Protein AF-A0A4Z0A0S7-F1 (afdb_monomer_lite)

Secondary structure (DSSP, 8-state):
-HHHHHTT-TT-----TTT--EEEEE-TT----HHHHHHHHHHH-GGGTT---EEEEETT----SS----HHHHS----SS----PPPHHHHHHHHHHHHHTTS-EEEEEE---------SS--S-----HHHHHHHHHTSSS--SEEEE---EEGGGS-HHHHHHHHHHHHHHHHTT-EEEEE--SSTT-SSSSB-TTTT--B---PEETTT-TTSEEE--EE-STT-EE-TT------SSS---GGGHHHHHHHHHHHTTTTTTT--

Sequence (269 aa):
ACLRALYNSTSYVTKATSRNRLGIAGYLEQYANFADLQTFFRQFRTDARGTNFLVVLVNGGENDQSNPGDEVRSSGFQCGYGLMRRGTQANLDMQYAEGISFPTPNTYYSTGGSPPFIADGNTPENTNEPYLDFLDFLLRQDSIPQTLSTSYGDDEQTVPLDYAQHVCTKFAQLGARGTSVLFSSGDSGVGDSLCLSNDGSYEVQFIPNFPATCPFVTAVGGTTSVNPEVAASLSSGGFSNYFARPTYQATAVSAFLKQLGTQNAGLFK

Radius of gyration: 19.06 Å; chains: 1; bounding box: 46×44×51 Å

Foldseek 3Di:
DVVCVLVVNPPPDDDPLVPAEEEEEDEDQAAAAPVLLLVLCVPQPVVCHPPDAAEAEFAPFDHDNPDRDAPCVQQVDPPPDDDDRDRTPNNVRRSVCCNRVPPRHYYYYGYDDFDQWQADPRRNDGSAGPLVRVLVVQLPDPDHHLEYEYADKDQLQGQPLVRLVVSLVSLQVVVVVNHAYEYEFWQQAQADPPCFHSPPPRDRAGTGIPPLQRPSHPHDFDWDDRVVTDHDNRTYDDHDPRDDDDPVCPVVVVVVCVVCPCPCPPRHD

pLDDT: mean 90.89, std 13.66, range [34.25, 98.62]

Structure (mmCIF, N/CA/C/O backbone):
data_AF-A0A4Z0A0S7-F1
#
_entry.id   AF-A0A4Z0A0S7-F1
#
loop_
_atom_site.group_PDB
_atom_site.id
_atom_site.type_symbol
_atom_site.label_atom_id
_atom_site.label_alt_id
_atom_site.label_comp_id
_atom_site.label_asym_id
_atom_site.label_entity_id
_atom_site.label_seq_id
_atom_site.pdbx_PDB_ins_code
_atom_site.Cartn_x
_atom_site.Cartn_y
_atom_site.Cartn_z
_atom_site.occupancy
_atom_site.B_iso_or_equiv
_atom_site.auth_seq_id
_atom_site.auth_comp_id
_atom_site.auth_asym_id
_atom_site.auth_atom_id
_atom_site.pdbx_PDB_model_num
ATOM 1 N N . ALA A 1 1 ? -5.139 14.632 15.448 1.00 78.88 1 ALA A N 1
ATOM 2 C CA . ALA A 1 1 ? -5.954 15.860 15.270 1.00 78.88 1 ALA A CA 1
ATOM 3 C C . ALA A 1 1 ? -5.631 16.605 13.970 1.00 78.88 1 ALA A C 1
ATOM 5 O O . ALA A 1 1 ? -6.553 16.841 13.201 1.00 78.88 1 ALA A O 1
ATOM 6 N N . CYS A 1 2 ? -4.360 16.928 13.688 1.00 90.00 2 CYS A N 1
ATOM 7 C CA . CYS A 1 2 ? -3.966 17.717 12.509 1.00 90.00 2 CYS A CA 1
ATOM 8 C C . CYS A 1 2 ? -4.430 17.119 11.173 1.00 90.00 2 CYS A C 1
ATOM 10 O O . CYS A 1 2 ? -5.086 17.823 10.421 1.00 90.00 2 CYS A O 1
ATOM 12 N N . LEU A 1 3 ? -4.201 15.823 10.919 1.00 92.62 3 LEU A N 1
ATOM 13 C CA . LEU A 1 3 ? -4.654 15.172 9.677 1.00 92.62 3 LEU A CA 1
ATOM 14 C C . LEU A 1 3 ? -6.174 15.244 9.483 1.00 92.62 3 LEU A C 1
ATOM 16 O O . LEU A 1 3 ? -6.653 15.503 8.387 1.00 92.62 3 LEU A O 1
ATOM 20 N N . ARG A 1 4 ? -6.946 15.080 10.565 1.00 91.31 4 ARG A N 1
ATOM 21 C CA . ARG A 1 4 ? -8.406 15.223 10.503 1.00 91.31 4 ARG A CA 1
ATOM 22 C C . ARG A 1 4 ? -8.822 16.651 10.166 1.00 91.31 4 ARG A C 1
ATOM 24 O O . ARG A 1 4 ? -9.821 16.839 9.488 1.00 91.31 4 ARG A O 1
ATOM 31 N N . ALA A 1 5 ? -8.099 17.653 10.660 1.00 92.25 5 ALA A N 1
ATOM 32 C CA . ALA A 1 5 ? -8.375 19.047 10.326 1.00 92.25 5 ALA A CA 1
ATOM 33 C C . ALA A 1 5 ? -7.985 19.355 8.874 1.00 92.25 5 ALA A C 1
ATOM 35 O O . ALA A 1 5 ? -8.784 19.944 8.153 1.00 92.25 5 ALA A O 1
ATOM 36 N N . LEU A 1 6 ? -6.805 18.897 8.448 1.00 94.56 6 LEU A N 1
ATOM 37 C CA . LEU A 1 6 ? -6.280 19.078 7.096 1.00 94.56 6 LEU A CA 1
ATOM 38 C C . LEU A 1 6 ? -7.219 18.485 6.039 1.00 94.56 6 LEU A C 1
ATOM 40 O O . LEU A 1 6 ? -7.602 19.175 5.103 1.00 94.56 6 LEU A O 1
ATOM 44 N N . TYR A 1 7 ? -7.672 17.248 6.251 1.00 95.19 7 TYR A N 1
ATOM 45 C CA . TYR A 1 7 ? -8.578 16.544 5.339 1.00 95.19 7 TYR A CA 1
ATOM 46 C C . TYR A 1 7 ? -10.057 16.656 5.740 1.00 95.19 7 TYR A C 1
ATOM 48 O O . TYR A 1 7 ? -10.873 15.807 5.386 1.00 95.19 7 TYR A O 1
ATOM 56 N N . ASN A 1 8 ? -10.409 17.704 6.494 1.00 93.50 8 ASN A N 1
ATOM 57 C CA . ASN A 1 8 ? -11.784 18.109 6.797 1.00 93.50 8 ASN A CA 1
ATOM 58 C C . ASN A 1 8 ? -12.709 16.991 7.343 1.00 93.50 8 ASN A C 1
ATOM 60 O O . ASN A 1 8 ? -13.875 16.873 6.968 1.00 93.50 8 ASN A O 1
ATOM 64 N N . SER A 1 9 ? -12.194 16.165 8.255 1.00 93.00 9 SER A N 1
ATOM 65 C CA . SER A 1 9 ? -12.909 15.053 8.900 1.00 93.00 9 SER A CA 1
ATOM 66 C C . SER A 1 9 ? -13.082 15.221 10.418 1.00 93.00 9 SER A C 1
ATOM 68 O O . SER A 1 9 ? -13.494 14.295 11.125 1.00 93.00 9 SER A O 1
ATOM 70 N N . THR A 1 10 ? -12.793 16.404 10.968 1.00 90.50 10 THR A N 1
ATOM 71 C CA . THR A 1 10 ? -12.989 16.704 12.401 1.00 90.50 10 THR A CA 1
ATOM 72 C C . THR A 1 10 ? -14.454 16.652 12.826 1.00 90.50 10 THR A C 1
ATOM 74 O O . THR A 1 10 ? -14.741 16.190 13.927 1.00 90.50 10 THR A O 1
ATOM 77 N N . SER A 1 11 ? -15.374 17.073 11.956 1.00 90.94 11 SER A N 1
ATOM 78 C CA . SER A 1 11 ? -16.821 17.103 12.215 1.00 90.94 11 SER A CA 1
ATOM 79 C C . SER A 1 11 ? -17.548 15.804 11.853 1.00 90.94 11 SER A C 1
ATOM 81 O O . SER A 1 11 ? -18.737 15.666 12.144 1.00 90.94 11 SER A O 1
ATOM 83 N N . TYR A 1 12 ? -16.862 14.843 11.225 1.00 91.69 12 TYR A N 1
ATOM 84 C CA . TYR A 1 12 ? -17.475 13.572 10.858 1.00 91.69 12 TYR A CA 1
ATOM 85 C C . TYR A 1 12 ? -17.766 12.724 12.101 1.00 91.69 12 TYR A C 1
ATOM 87 O O . TYR A 1 12 ? -16.881 12.460 12.916 1.00 91.69 12 TYR A O 1
ATOM 95 N N . VAL A 1 13 ? -19.014 12.265 12.207 1.00 90.75 13 VAL A N 1
ATOM 96 C CA . VAL A 1 13 ? -19.474 11.337 13.244 1.00 90.75 13 VAL A CA 1
ATOM 97 C C . VAL A 1 13 ? -19.675 9.968 12.606 1.00 90.75 13 VAL A C 1
ATOM 99 O O . VAL A 1 13 ? -20.466 9.818 11.670 1.00 90.75 13 VAL A O 1
ATOM 102 N N . THR A 1 14 ? -18.966 8.965 13.115 1.00 90.69 14 THR A N 1
ATOM 103 C CA . THR A 1 14 ? -19.059 7.582 12.638 1.00 90.69 14 THR A CA 1
ATOM 104 C C . THR A 1 14 ? -20.454 7.007 12.916 1.00 90.69 14 THR A C 1
ATOM 106 O O . THR A 1 14 ? -21.010 7.176 13.998 1.00 90.69 14 THR A O 1
ATOM 109 N N . LYS A 1 15 ? -21.056 6.333 11.924 1.00 90.12 15 LYS A N 1
ATOM 110 C CA . LYS A 1 15 ? -22.459 5.863 12.003 1.00 90.12 15 LYS A CA 1
ATOM 111 C C . LYS A 1 15 ? -22.632 4.350 12.124 1.00 90.12 15 LYS A C 1
ATOM 113 O O . LYS A 1 15 ? -23.606 3.897 12.712 1.00 90.12 15 LYS A O 1
ATOM 118 N N . ALA A 1 16 ? -21.729 3.566 11.541 1.00 91.88 16 ALA A N 1
ATOM 119 C CA . ALA A 1 16 ? -21.900 2.122 11.366 1.00 91.88 16 ALA A CA 1
ATOM 120 C C . ALA A 1 16 ? -20.807 1.316 12.081 1.00 91.88 16 ALA A C 1
ATOM 122 O O . ALA A 1 16 ? -20.326 0.317 11.563 1.00 91.88 16 ALA A O 1
ATOM 123 N N . THR A 1 17 ? -20.407 1.741 13.276 1.00 90.50 17 THR A N 1
ATOM 124 C CA . THR A 1 17 ? -19.285 1.161 14.041 1.00 90.50 17 THR A CA 1
ATOM 125 C C . THR A 1 17 ? -19.510 -0.296 14.458 1.00 90.50 17 THR A C 1
ATOM 127 O O . THR A 1 17 ? -18.554 -1.012 14.719 1.00 90.50 17 THR A O 1
ATOM 130 N N . SER A 1 18 ? -20.761 -0.770 14.467 1.00 90.50 18 SER A N 1
ATOM 131 C CA . SER A 1 18 ? -21.111 -2.179 14.692 1.00 90.50 18 SER A CA 1
ATOM 132 C C . SER A 1 18 ? -21.062 -3.053 13.431 1.00 90.50 18 SER A C 1
ATOM 134 O O . SER A 1 18 ? -21.220 -4.269 13.528 1.00 90.50 18 SER A O 1
ATOM 136 N N . ARG A 1 19 ? -20.879 -2.454 12.245 1.00 91.44 19 ARG A N 1
ATOM 137 C CA . ARG A 1 19 ? -20.874 -3.147 10.942 1.00 91.44 19 ARG A CA 1
ATOM 138 C C . ARG A 1 19 ? -19.561 -2.967 10.187 1.00 91.44 19 ARG A C 1
ATOM 140 O O . ARG A 1 19 ? -19.052 -3.937 9.634 1.00 91.44 19 ARG A O 1
ATOM 147 N N . ASN A 1 20 ? -19.040 -1.744 10.170 1.00 92.62 20 ASN A N 1
ATOM 148 C CA . ASN A 1 20 ? -17.809 -1.389 9.484 1.00 92.62 20 ASN A CA 1
ATOM 149 C C . ASN A 1 20 ? -16.610 -1.965 10.231 1.00 92.62 20 ASN A C 1
ATOM 151 O O . ASN A 1 20 ? -16.534 -1.872 11.456 1.00 92.62 20 ASN A O 1
ATOM 155 N N . ARG A 1 21 ? -15.668 -2.524 9.481 1.00 94.75 21 ARG A N 1
ATOM 156 C CA . ARG A 1 21 ? -14.394 -3.032 9.983 1.00 94.75 21 ARG A CA 1
ATOM 157 C C . ARG A 1 21 ? -13.288 -2.592 9.033 1.00 94.75 21 ARG A C 1
ATOM 159 O O . ARG A 1 21 ? -13.446 -2.717 7.816 1.00 94.75 21 ARG A O 1
ATOM 166 N N . LEU A 1 22 ? -12.190 -2.105 9.600 1.00 97.56 22 LEU A N 1
ATOM 167 C CA . LEU A 1 22 ? -10.959 -1.802 8.874 1.00 97.56 22 LEU A CA 1
ATOM 168 C C . LEU A 1 22 ? -9.938 -2.902 9.184 1.00 97.56 22 LEU A C 1
ATOM 170 O O . LEU A 1 22 ? -9.652 -3.185 10.345 1.00 97.56 22 LEU A O 1
ATOM 174 N N . GLY A 1 23 ? -9.433 -3.571 8.154 1.00 98.12 23 GLY A N 1
ATOM 175 C CA . GLY A 1 23 ? -8.328 -4.511 8.287 1.00 98.12 23 GLY A CA 1
ATOM 176 C C . GLY A 1 23 ? -7.011 -3.853 7.904 1.00 98.12 23 GLY A C 1
ATOM 177 O O . GLY A 1 23 ? -6.955 -3.120 6.919 1.00 98.12 23 GLY A O 1
ATOM 178 N N . ILE A 1 24 ? -5.966 -4.135 8.668 1.00 98.25 24 ILE A N 1
ATOM 179 C CA . ILE A 1 24 ? -4.592 -3.724 8.391 1.00 98.25 24 ILE A CA 1
ATOM 180 C C . ILE A 1 24 ? -3.782 -4.999 8.177 1.00 98.25 24 ILE A C 1
ATOM 182 O O . ILE A 1 24 ? -3.761 -5.855 9.063 1.00 98.25 24 ILE A O 1
ATOM 186 N N . ALA A 1 25 ? -3.188 -5.165 6.998 1.00 96.88 25 ALA A N 1
ATOM 187 C CA . ALA A 1 25 ? -2.334 -6.317 6.719 1.00 96.88 25 ALA A CA 1
ATOM 188 C C . ALA A 1 25 ? -0.905 -6.032 7.186 1.00 96.88 25 ALA A C 1
ATOM 190 O O . ALA A 1 25 ? -0.397 -4.931 6.983 1.00 96.88 25 ALA A O 1
ATOM 191 N N . GLY A 1 26 ? -0.282 -7.023 7.815 1.00 93.38 26 GLY A N 1
ATOM 192 C CA . GLY A 1 26 ? 1.079 -6.940 8.316 1.00 93.38 26 GLY A CA 1
ATOM 193 C C . GLY A 1 26 ? 1.906 -8.159 7.941 1.00 93.38 26 GLY A C 1
ATOM 194 O O . GLY A 1 26 ? 1.407 -9.289 7.983 1.00 93.38 26 GLY A O 1
ATOM 195 N N . TYR A 1 27 ? 3.169 -7.911 7.608 1.00 90.75 27 TYR A N 1
ATOM 196 C CA . TYR A 1 27 ? 4.139 -8.905 7.148 1.00 90.75 27 TYR A CA 1
ATOM 197 C C . TYR A 1 27 ? 5.501 -8.679 7.840 1.00 90.75 27 TYR A C 1
ATOM 199 O O . TYR A 1 27 ? 5.615 -7.852 8.748 1.00 90.75 27 TYR A O 1
ATOM 207 N N . LEU A 1 28 ? 6.532 -9.419 7.417 1.00 80.75 28 LEU A N 1
ATOM 208 C CA . LEU A 1 28 ? 7.941 -9.206 7.796 1.00 80.75 28 LEU A CA 1
ATOM 209 C C . LEU A 1 28 ? 8.246 -9.320 9.302 1.00 80.75 28 LEU A C 1
ATOM 211 O O . LEU A 1 28 ? 9.122 -8.628 9.812 1.00 80.75 28 LEU A O 1
ATOM 215 N N . GLU A 1 29 ? 7.515 -10.177 10.024 1.00 84.06 29 GLU A N 1
ATOM 216 C CA . GLU A 1 29 ? 7.707 -10.391 11.474 1.00 84.06 29 GLU A CA 1
ATOM 217 C C . GLU A 1 29 ? 7.612 -9.089 12.295 1.00 84.06 29 GLU A C 1
ATOM 219 O O . GLU A 1 29 ? 8.253 -8.920 13.334 1.00 84.06 29 GLU A O 1
ATOM 224 N N . GLN A 1 30 ? 6.791 -8.149 11.817 1.00 83.75 30 GLN A N 1
ATOM 225 C CA . GLN A 1 30 ? 6.491 -6.910 12.517 1.00 83.75 30 GLN A CA 1
ATOM 226 C C . GLN A 1 30 ? 5.127 -7.002 13.198 1.00 83.75 30 GLN A C 1
ATOM 228 O O . GLN A 1 30 ? 4.124 -7.441 12.623 1.00 83.75 30 GLN A O 1
ATOM 233 N N . TYR A 1 31 ? 5.071 -6.548 14.443 1.00 90.25 31 TYR A N 1
ATOM 234 C CA . TYR A 1 31 ? 3.910 -6.671 15.310 1.00 90.25 31 TYR A CA 1
ATOM 235 C C . TYR A 1 31 ? 3.526 -5.304 15.861 1.00 90.25 31 TYR A C 1
ATOM 237 O O . TYR A 1 31 ? 4.351 -4.558 16.389 1.00 90.25 31 TYR A O 1
ATOM 24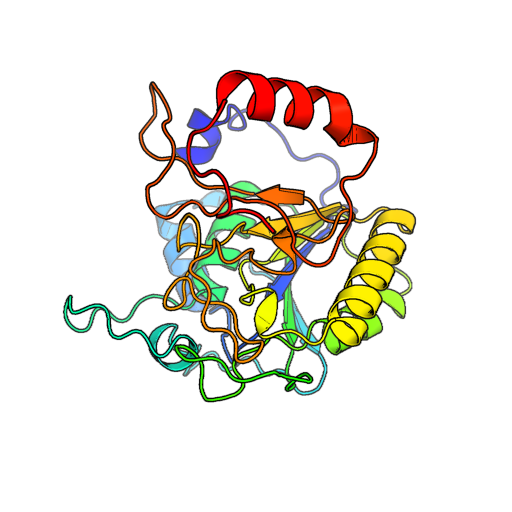5 N N . ALA A 1 32 ? 2.246 -4.965 15.739 1.00 92.62 32 ALA A N 1
ATOM 246 C CA . ALA A 1 32 ? 1.719 -3.757 16.343 1.00 92.62 32 ALA A CA 1
ATOM 247 C C . ALA A 1 32 ? 1.643 -3.943 17.866 1.00 92.62 32 ALA A C 1
ATOM 249 O O . ALA A 1 32 ? 1.110 -4.936 18.370 1.00 92.62 32 ALA A O 1
ATOM 250 N N . ASN A 1 33 ? 2.173 -2.979 18.609 1.00 94.69 33 ASN A N 1
ATOM 251 C CA . ASN A 1 33 ? 2.315 -3.047 20.050 1.00 94.69 33 ASN A CA 1
ATOM 252 C C . ASN A 1 33 ? 1.177 -2.312 20.766 1.00 94.69 33 ASN A C 1
ATOM 254 O O . ASN A 1 33 ? 0.902 -1.126 20.555 1.00 94.69 33 ASN A O 1
ATOM 258 N N . PHE A 1 34 ? 0.534 -3.021 21.685 1.00 96.62 34 PHE A N 1
ATOM 259 C CA . PHE A 1 34 ? -0.594 -2.504 22.444 1.00 96.62 34 PHE A CA 1
ATOM 260 C C . PHE A 1 34 ? -0.208 -1.368 23.400 1.00 96.62 34 PHE A C 1
ATOM 262 O O . PHE A 1 34 ? -0.968 -0.409 23.554 1.00 96.62 34 PHE A O 1
ATOM 269 N N . ALA A 1 35 ? 0.954 -1.451 24.053 1.00 95.69 35 ALA A N 1
ATOM 270 C CA . ALA A 1 35 ? 1.414 -0.431 24.993 1.00 95.69 35 ALA A CA 1
ATOM 271 C C . ALA A 1 35 ? 1.838 0.856 24.270 1.00 95.69 35 ALA A C 1
ATOM 273 O O . ALA A 1 35 ? 1.523 1.959 24.738 1.00 95.69 35 ALA A O 1
ATOM 274 N N . ASP A 1 36 ? 2.470 0.724 23.103 1.00 94.44 36 ASP A N 1
ATOM 275 C CA . ASP A 1 36 ? 2.822 1.862 22.251 1.00 94.44 36 ASP A CA 1
ATOM 276 C C . ASP A 1 36 ? 1.569 2.568 21.734 1.00 94.44 36 ASP A C 1
ATOM 278 O O . ASP A 1 36 ? 1.481 3.796 21.814 1.00 94.44 36 ASP A O 1
ATOM 282 N N . LEU A 1 37 ? 0.538 1.817 21.324 1.00 96.31 37 LEU A N 1
ATOM 283 C CA . LEU A 1 37 ? -0.746 2.406 20.941 1.00 96.31 37 LEU A CA 1
ATOM 284 C C . LEU A 1 37 ? -1.389 3.192 22.094 1.00 96.31 37 LEU A C 1
ATOM 286 O O . LEU A 1 37 ? -1.901 4.293 21.887 1.00 96.31 37 LEU A O 1
ATOM 290 N N . GLN A 1 38 ? -1.330 2.687 23.332 1.00 97.56 38 GLN A N 1
ATOM 291 C CA . GLN A 1 38 ? -1.828 3.453 24.482 1.00 97.56 38 GLN A CA 1
ATOM 292 C C . GLN A 1 38 ? -1.025 4.736 24.714 1.00 97.56 38 GLN A C 1
ATOM 294 O O . GLN A 1 38 ? -1.597 5.755 25.112 1.00 97.56 38 GLN A O 1
ATOM 299 N N . THR A 1 39 ? 0.284 4.708 24.469 1.00 95.94 39 THR A N 1
ATOM 300 C CA . THR A 1 39 ? 1.134 5.904 24.531 1.00 95.94 39 THR A CA 1
ATOM 301 C C . THR A 1 39 ? 0.725 6.911 23.456 1.00 95.94 39 THR A C 1
ATOM 303 O O . THR A 1 39 ? 0.490 8.078 23.781 1.00 95.94 39 THR A O 1
ATOM 306 N N . PHE A 1 40 ? 0.501 6.453 22.221 1.00 95.62 40 PHE A N 1
ATOM 307 C CA . PHE A 1 40 ? -0.027 7.265 21.124 1.00 95.62 40 PHE A CA 1
ATOM 308 C C . PHE A 1 40 ? -1.391 7.889 21.471 1.00 95.62 40 PHE A C 1
ATOM 310 O O . PHE A 1 40 ? -1.583 9.097 21.316 1.00 95.62 40 PHE A O 1
ATOM 317 N N . PHE A 1 41 ? -2.333 7.119 22.026 1.00 97.12 41 PHE A N 1
ATOM 318 C CA . PHE A 1 41 ? -3.655 7.626 22.417 1.00 97.12 41 PHE A CA 1
ATOM 319 C C . PHE A 1 41 ? -3.600 8.690 23.508 1.00 97.12 41 PHE A C 1
ATOM 321 O O . PHE A 1 41 ? -4.334 9.676 23.429 1.00 97.12 41 PHE A O 1
ATOM 328 N N . ARG A 1 42 ? -2.712 8.559 24.502 1.00 96.56 42 ARG A N 1
ATOM 329 C CA . ARG A 1 42 ? -2.540 9.600 25.534 1.00 96.56 42 ARG A CA 1
ATOM 330 C C . ARG A 1 42 ? -2.152 10.952 24.942 1.00 96.56 42 ARG A C 1
ATOM 332 O O . ARG A 1 42 ? -2.502 11.969 25.533 1.00 96.56 42 ARG A O 1
ATOM 339 N N . GLN A 1 43 ? -1.464 10.958 23.804 1.00 94.69 43 GLN A N 1
ATOM 340 C CA . GLN A 1 43 ? -0.999 12.178 23.157 1.00 94.69 43 GLN A CA 1
ATOM 341 C C . GLN A 1 43 ? -1.951 12.680 22.063 1.00 94.69 43 GLN A C 1
ATOM 343 O O . GLN A 1 43 ? -2.207 13.880 21.982 1.00 94.69 43 GLN A O 1
ATOM 348 N N . PHE A 1 44 ? -2.489 11.790 21.224 1.00 94.31 44 PHE A N 1
ATOM 349 C CA . PHE A 1 44 ? -3.113 12.187 19.954 1.00 94.31 44 PHE A CA 1
ATOM 350 C C . PHE A 1 44 ? -4.600 11.846 19.814 1.00 94.31 44 PHE A C 1
ATOM 352 O O . PHE A 1 44 ? -5.269 12.454 18.970 1.00 94.31 44 PHE A O 1
ATOM 359 N N . ARG A 1 45 ? -5.120 10.908 20.618 1.00 93.50 45 ARG A N 1
ATOM 360 C CA . ARG A 1 45 ? -6.521 10.435 20.613 1.00 93.50 45 ARG A CA 1
ATOM 361 C C . ARG A 1 45 ? -6.961 10.032 22.020 1.00 93.50 45 ARG A C 1
ATOM 363 O O . ARG A 1 45 ? -7.168 8.860 22.327 1.00 93.50 45 ARG A O 1
ATOM 370 N N . THR A 1 46 ? -7.063 11.018 22.906 1.00 94.94 46 THR A N 1
ATOM 371 C CA . THR A 1 46 ? -7.354 10.783 24.329 1.00 94.94 46 THR A CA 1
ATOM 372 C C . THR A 1 46 ? -8.724 10.146 24.572 1.00 94.94 46 THR A C 1
ATOM 374 O O . THR A 1 46 ? -8.905 9.481 25.591 1.00 94.94 46 THR A O 1
ATOM 377 N N . ASP A 1 47 ? -9.650 10.303 23.625 1.00 93.69 47 ASP A N 1
ATOM 378 C CA . ASP A 1 47 ? -10.978 9.689 23.570 1.00 93.69 47 ASP A CA 1
ATOM 379 C C . ASP A 1 47 ? -10.960 8.176 23.286 1.00 93.69 47 ASP A C 1
ATOM 381 O O . ASP A 1 47 ? -11.925 7.492 23.615 1.00 93.69 47 ASP A O 1
ATOM 385 N N . ALA A 1 48 ? -9.864 7.649 22.731 1.00 95.19 48 ALA A N 1
ATOM 386 C CA . ALA A 1 48 ? -9.665 6.223 22.444 1.00 95.19 48 ALA A CA 1
ATOM 387 C C . ALA A 1 48 ? -8.852 5.489 23.531 1.00 95.19 48 ALA A C 1
ATOM 389 O O . ALA A 1 48 ? -8.547 4.304 23.421 1.00 95.19 48 ALA A O 1
ATOM 390 N N . ARG A 1 49 ? -8.463 6.172 24.615 1.00 96.62 49 ARG A N 1
ATOM 391 C CA . ARG A 1 49 ? -7.668 5.550 25.684 1.00 96.62 49 ARG A CA 1
ATOM 392 C C . ARG A 1 49 ? -8.378 4.333 26.282 1.00 96.62 49 ARG A C 1
ATOM 394 O O . ARG A 1 49 ? -9.540 4.410 26.667 1.00 96.62 49 ARG A O 1
ATOM 401 N N . GLY A 1 50 ? -7.631 3.246 26.456 1.00 96.12 50 GLY A N 1
ATOM 402 C CA . GLY A 1 50 ? -8.137 1.989 27.005 1.00 96.12 50 GLY A CA 1
ATOM 403 C C . GLY A 1 50 ? -8.802 1.075 25.976 1.00 96.12 50 GLY A C 1
ATOM 404 O O . GLY A 1 50 ? -9.070 -0.076 26.309 1.00 96.12 50 GLY A O 1
ATOM 405 N N . THR A 1 51 ? -9.033 1.535 24.740 1.00 96.38 51 THR A N 1
ATOM 406 C CA . THR A 1 51 ? -9.435 0.656 23.633 1.00 96.38 51 THR A CA 1
ATOM 407 C C . THR A 1 51 ? -8.215 0.101 22.916 1.00 96.38 51 THR A C 1
ATOM 409 O O . THR A 1 51 ? -7.102 0.602 23.082 1.00 96.38 51 THR A O 1
ATOM 412 N N . ASN A 1 52 ? -8.418 -0.952 22.129 1.00 96.12 52 ASN A N 1
ATOM 413 C CA . ASN A 1 52 ? -7.352 -1.608 21.387 1.00 96.12 52 ASN A CA 1
ATOM 414 C C . ASN A 1 52 ? -7.897 -2.284 20.122 1.00 96.12 52 ASN A C 1
ATOM 416 O O . ASN A 1 52 ? -9.112 -2.459 19.995 1.00 96.12 52 ASN A O 1
ATOM 420 N N . PHE A 1 53 ? -6.995 -2.684 19.231 1.00 96.62 53 PHE A N 1
ATOM 421 C CA . PHE A 1 53 ? -7.315 -3.447 18.028 1.00 96.62 53 PHE A CA 1
ATOM 422 C C . PHE A 1 53 ? -7.333 -4.955 18.291 1.00 96.62 53 PHE A C 1
ATOM 424 O O . PHE A 1 53 ? -6.834 -5.450 19.304 1.00 96.62 53 PHE A O 1
ATOM 431 N N . LEU A 1 54 ? -7.912 -5.692 17.345 1.00 97.19 54 LEU A N 1
ATOM 432 C CA . LEU A 1 54 ? -7.869 -7.152 17.317 1.00 97.19 54 LEU A CA 1
ATOM 433 C C . LEU A 1 54 ? -6.671 -7.630 16.500 1.00 97.19 54 LEU A C 1
ATOM 435 O O . LEU A 1 54 ? -6.322 -7.001 15.507 1.00 97.19 54 LEU A O 1
ATOM 439 N N . VAL A 1 55 ? -6.088 -8.766 16.878 1.00 97.88 55 VAL A N 1
ATOM 440 C CA . VAL A 1 55 ? -5.029 -9.426 16.104 1.00 97.88 55 VAL A CA 1
ATOM 441 C C . VAL A 1 55 ? -5.539 -10.766 15.592 1.00 97.88 55 VAL A C 1
ATOM 443 O O . VAL A 1 55 ? -6.120 -11.543 16.350 1.00 97.88 55 VAL A O 1
ATOM 446 N N . VAL A 1 56 ? -5.310 -11.031 14.310 1.00 98.19 56 VAL A N 1
ATOM 447 C CA . VAL A 1 56 ? -5.554 -12.321 13.663 1.00 98.19 56 VAL A CA 1
ATOM 448 C C . VAL A 1 56 ? -4.233 -12.819 13.096 1.00 98.19 56 VAL A C 1
ATOM 450 O O . VAL A 1 56 ? -3.584 -12.116 12.326 1.00 98.19 56 VAL A O 1
ATOM 453 N N . LEU A 1 57 ? -3.847 -14.031 13.490 1.00 97.75 57 LEU A N 1
ATOM 454 C CA . LEU A 1 57 ? -2.635 -14.686 13.010 1.00 97.75 57 LEU A CA 1
ATOM 455 C C . LEU A 1 57 ? -2.967 -15.526 11.779 1.00 97.75 57 LEU A C 1
ATOM 457 O O . LEU A 1 57 ? -3.892 -16.342 11.810 1.00 97.75 57 LEU A O 1
ATOM 461 N N . VAL A 1 58 ? -2.211 -15.326 10.706 1.00 97.88 58 VAL A N 1
ATOM 462 C CA . VAL A 1 58 ? -2.391 -16.005 9.423 1.00 97.88 58 VAL A CA 1
ATOM 463 C C . VAL A 1 58 ? -1.098 -16.724 9.061 1.00 97.88 58 VAL A C 1
ATOM 465 O O . VAL A 1 58 ? -0.016 -16.159 9.187 1.00 97.88 58 VAL A O 1
ATOM 468 N N . ASN A 1 59 ? -1.213 -17.984 8.633 1.00 96.31 59 ASN A N 1
ATOM 469 C CA . ASN A 1 59 ? -0.091 -18.797 8.149 1.00 96.31 59 ASN A CA 1
ATOM 470 C C . ASN A 1 59 ? 1.139 -18.804 9.083 1.00 96.31 59 ASN A C 1
ATOM 472 O O . ASN A 1 59 ? 2.270 -18.588 8.663 1.00 96.31 59 ASN A O 1
ATOM 476 N N . GLY A 1 60 ? 0.907 -19.007 10.382 1.00 94.19 60 GLY A N 1
ATOM 477 C CA . GLY A 1 60 ? 1.986 -19.025 11.372 1.00 94.19 60 GLY A CA 1
ATOM 478 C C . GLY A 1 60 ? 2.554 -17.650 11.733 1.00 94.19 60 GLY A C 1
ATOM 479 O O . GLY A 1 60 ? 3.578 -17.604 12.400 1.00 94.19 60 GLY A O 1
ATOM 480 N N . GLY A 1 61 ? 1.904 -16.549 11.336 1.00 94.19 61 GLY A N 1
ATOM 481 C CA . GLY A 1 61 ? 2.246 -15.214 11.828 1.00 94.19 61 GLY A CA 1
ATOM 482 C C . GLY A 1 61 ? 2.196 -15.140 13.357 1.00 94.19 61 GLY A C 1
ATOM 483 O O . GLY A 1 61 ? 1.428 -15.863 13.999 1.00 94.19 61 GLY A O 1
ATOM 484 N N . GLU A 1 62 ? 3.003 -14.259 13.943 1.00 93.81 62 GLU A N 1
ATOM 485 C CA . GLU A 1 62 ? 3.128 -14.113 15.396 1.00 93.81 62 GLU A CA 1
ATOM 486 C C . GLU A 1 62 ? 2.646 -12.735 15.880 1.00 93.81 62 GLU A C 1
ATOM 488 O O . GLU A 1 62 ? 2.101 -11.926 15.131 1.00 93.81 62 GLU A O 1
ATOM 493 N N . ASN A 1 63 ? 2.773 -12.480 17.182 1.00 93.50 63 ASN A N 1
ATOM 494 C CA . ASN A 1 63 ? 2.424 -11.196 17.785 1.00 93.50 63 ASN A CA 1
ATOM 495 C C . ASN A 1 63 ? 3.230 -10.967 19.070 1.00 93.50 63 ASN A C 1
ATOM 497 O O . ASN A 1 63 ? 2.664 -10.883 20.167 1.00 93.50 63 ASN A O 1
ATOM 501 N N . ASP A 1 64 ? 4.557 -10.927 18.954 1.00 91.44 64 ASP A N 1
ATOM 502 C CA . ASP A 1 64 ? 5.428 -10.722 20.109 1.00 91.44 64 ASP A CA 1
ATOM 503 C C . ASP A 1 64 ? 5.365 -9.262 20.589 1.00 91.44 64 ASP A C 1
ATOM 505 O O . ASP A 1 64 ? 5.907 -8.336 19.992 1.00 91.44 64 ASP A O 1
ATOM 509 N N . GLN A 1 65 ? 4.690 -9.051 21.718 1.00 92.31 65 GLN A N 1
ATOM 510 C CA . GLN A 1 65 ? 4.546 -7.734 22.345 1.00 92.31 65 GLN A CA 1
ATOM 511 C C . GLN A 1 65 ? 5.801 -7.287 23.116 1.00 92.31 65 GLN A C 1
ATOM 513 O O . GLN A 1 65 ? 5.884 -6.127 23.521 1.00 92.31 65 GLN A O 1
ATOM 518 N N . SER A 1 66 ? 6.756 -8.188 23.356 1.00 89.06 66 SER A N 1
ATOM 519 C CA . SER A 1 66 ? 8.042 -7.885 23.996 1.00 89.06 66 SER A CA 1
ATOM 520 C C . SER A 1 66 ? 9.127 -7.518 22.984 1.00 89.06 66 SER A C 1
ATOM 522 O O . SER A 1 66 ? 10.032 -6.745 23.303 1.00 89.06 66 SER A O 1
ATOM 524 N N . ASN A 1 67 ? 8.991 -8.024 21.760 1.00 85.38 67 ASN A N 1
ATOM 525 C CA . ASN A 1 67 ? 9.851 -7.727 20.631 1.00 85.38 67 ASN A CA 1
ATOM 526 C C . ASN A 1 67 ? 8.991 -7.522 19.373 1.00 85.38 67 ASN A C 1
ATOM 528 O O . ASN A 1 67 ? 8.842 -8.451 18.582 1.00 85.38 67 ASN A O 1
ATOM 532 N N . PRO A 1 68 ? 8.419 -6.321 19.172 1.00 81.56 68 PRO A N 1
ATOM 533 C CA . PRO A 1 68 ? 7.496 -6.063 18.068 1.00 81.56 68 PRO A CA 1
ATOM 534 C C . PRO A 1 68 ? 8.143 -6.108 16.672 1.00 81.56 68 PRO A C 1
ATOM 536 O O . PRO A 1 68 ? 7.447 -5.859 15.693 1.00 81.56 68 PRO A O 1
ATOM 539 N N . GLY A 1 69 ? 9.442 -6.407 16.569 1.00 73.44 69 GLY A N 1
ATOM 540 C CA . GLY A 1 69 ? 10.241 -6.314 15.348 1.00 73.44 69 GLY A CA 1
ATOM 541 C C . GLY A 1 69 ? 10.964 -4.968 15.237 1.00 73.44 69 GLY A C 1
ATOM 542 O O . GLY A 1 69 ? 10.774 -4.081 16.065 1.00 73.44 69 GLY A O 1
ATOM 543 N N . ASP A 1 70 ? 11.795 -4.820 14.205 1.00 65.69 70 ASP A N 1
ATOM 544 C CA . ASP A 1 70 ? 12.431 -3.556 13.818 1.00 65.69 70 ASP A CA 1
ATOM 545 C C . ASP A 1 70 ? 12.372 -3.430 12.286 1.00 65.69 70 ASP A C 1
ATOM 547 O O . ASP A 1 70 ? 12.750 -4.356 11.565 1.00 65.69 70 ASP A O 1
ATOM 551 N N . GLU A 1 71 ? 11.983 -2.254 11.788 1.00 55.38 71 GLU A N 1
ATOM 552 C CA . GLU A 1 71 ? 11.941 -1.928 10.349 1.00 55.38 71 GLU A CA 1
ATOM 553 C C . GLU A 1 71 ? 13.315 -2.155 9.675 1.00 55.38 71 GLU A C 1
ATOM 555 O O . GLU A 1 71 ? 13.411 -2.652 8.557 1.00 55.38 71 GLU A O 1
ATOM 560 N N . VAL A 1 72 ? 14.404 -1.901 10.416 1.00 46.72 72 VAL A N 1
ATOM 561 C CA . VAL A 1 72 ? 15.801 -1.973 9.941 1.00 46.72 72 VAL A CA 1
ATOM 562 C C . VAL A 1 72 ? 16.244 -3.389 9.562 1.00 46.72 72 VAL A C 1
ATOM 564 O O . VAL A 1 72 ? 17.120 -3.546 8.715 1.00 46.72 72 VAL A O 1
ATOM 567 N N . ARG A 1 73 ? 15.672 -4.436 10.174 1.00 43.19 73 ARG A N 1
ATOM 568 C CA . ARG A 1 73 ? 16.024 -5.820 9.810 1.00 43.19 73 ARG A CA 1
ATOM 569 C C . ARG A 1 73 ? 15.374 -6.274 8.505 1.00 43.19 73 ARG A C 1
ATOM 571 O O . ARG A 1 73 ? 15.860 -7.234 7.923 1.00 43.19 73 ARG A O 1
ATOM 578 N N . SER A 1 74 ? 14.318 -5.591 8.063 1.00 43.31 74 SER A N 1
ATOM 579 C CA . SER A 1 74 ? 13.469 -6.048 6.960 1.00 43.31 74 SER A CA 1
ATOM 580 C C . SER A 1 74 ? 13.858 -5.446 5.605 1.00 43.31 74 SER A C 1
ATOM 582 O O . SER A 1 74 ? 13.612 -6.073 4.586 1.00 43.31 74 SER A O 1
ATOM 584 N N . SER A 1 75 ? 14.489 -4.265 5.575 1.00 42.66 75 SER A N 1
ATOM 585 C CA . SER A 1 75 ? 14.763 -3.527 4.328 1.00 42.66 75 SER A CA 1
ATOM 586 C C . SER A 1 75 ? 16.226 -3.520 3.875 1.00 42.66 75 SER A C 1
ATOM 588 O O . SER A 1 75 ? 16.545 -2.888 2.876 1.00 42.66 75 SER A O 1
ATOM 590 N N . GLY A 1 76 ? 17.159 -4.137 4.618 1.00 40.28 76 GLY A N 1
ATOM 591 C CA . GLY A 1 76 ? 18.598 -4.123 4.287 1.00 40.28 76 GLY A CA 1
ATOM 592 C C . GLY A 1 76 ? 19.250 -2.724 4.239 1.00 40.28 76 GLY A C 1
ATOM 593 O O . GLY A 1 76 ? 20.468 -2.606 4.089 1.00 40.28 76 GLY A O 1
ATOM 594 N N . PHE A 1 77 ? 18.470 -1.655 4.417 1.00 41.62 77 PHE A N 1
ATOM 595 C CA . PHE A 1 77 ? 18.874 -0.281 4.184 1.00 41.62 77 PHE A CA 1
ATOM 596 C C . PHE A 1 77 ? 19.241 0.406 5.498 1.00 41.62 77 PHE A C 1
ATOM 598 O O . PHE A 1 77 ? 18.408 0.942 6.234 1.00 41.62 77 PHE A O 1
ATOM 605 N N . GLN A 1 78 ? 20.539 0.431 5.792 1.00 36.47 78 GLN A N 1
ATOM 606 C CA . GLN A 1 78 ? 21.082 1.259 6.860 1.00 36.47 78 GLN A CA 1
ATOM 607 C C . GLN A 1 78 ? 21.262 2.692 6.352 1.00 36.47 78 GLN A C 1
ATOM 609 O O . GLN A 1 78 ? 22.357 3.124 5.997 1.00 36.47 78 GLN A O 1
ATOM 614 N N . CYS A 1 79 ? 20.170 3.452 6.322 1.00 39.56 79 CYS A N 1
ATOM 615 C CA . CYS A 1 79 ? 20.241 4.888 6.092 1.00 39.56 79 CYS A CA 1
ATOM 616 C C . CYS A 1 79 ? 21.104 5.510 7.210 1.00 39.56 79 CYS A C 1
ATOM 618 O O . CYS A 1 79 ? 20.775 5.375 8.388 1.00 39.56 79 CYS A O 1
ATOM 620 N N . GLY A 1 80 ? 22.232 6.137 6.856 1.00 35.84 80 GLY A N 1
ATOM 621 C CA . GLY A 1 80 ? 23.333 6.561 7.744 1.00 35.84 80 GLY A CA 1
ATOM 622 C C . GLY A 1 80 ? 23.030 7.640 8.799 1.00 35.84 80 GLY A C 1
ATOM 623 O O . GLY A 1 80 ? 23.939 8.348 9.230 1.00 35.84 80 GLY A O 1
ATOM 624 N N . TYR A 1 81 ? 21.782 7.773 9.241 1.00 35.31 81 TYR A N 1
ATOM 625 C CA . TYR A 1 81 ? 21.393 8.547 10.415 1.00 35.31 81 TYR A CA 1
ATOM 626 C C . TYR A 1 81 ? 21.253 7.591 11.605 1.00 35.31 81 TYR A C 1
ATOM 628 O O . TYR A 1 81 ? 20.393 6.716 11.620 1.00 35.31 81 TYR A O 1
ATOM 636 N N . GLY A 1 82 ? 22.156 7.725 12.578 1.00 34.25 82 GLY A N 1
ATOM 637 C CA . GLY A 1 82 ? 22.354 6.764 13.663 1.00 34.25 82 GLY A CA 1
ATOM 638 C C . GLY A 1 82 ? 21.084 6.308 14.389 1.00 34.25 82 GLY A C 1
ATOM 639 O O . GLY A 1 82 ? 20.223 7.121 14.696 1.00 34.25 82 GLY A O 1
ATOM 640 N N . LEU A 1 83 ? 21.037 5.001 14.678 1.00 35.00 83 LEU A N 1
ATOM 641 C CA . LEU A 1 83 ? 20.307 4.279 15.736 1.00 35.00 83 LEU A CA 1
ATOM 642 C C . LEU A 1 83 ? 19.144 5.022 16.433 1.00 35.00 83 LEU A C 1
ATOM 644 O O . LEU A 1 83 ? 19.063 5.047 17.661 1.00 35.00 83 LEU A O 1
ATOM 648 N N . MET A 1 84 ? 18.194 5.580 15.686 1.00 36.88 84 MET A N 1
ATOM 649 C CA . MET A 1 84 ? 16.842 5.730 16.206 1.00 36.88 84 MET A CA 1
ATOM 650 C C . MET A 1 84 ? 16.180 4.373 16.025 1.00 36.88 84 MET A C 1
ATOM 652 O O . MET A 1 84 ? 16.046 3.905 14.897 1.00 36.88 84 MET A O 1
ATOM 656 N N . ARG A 1 85 ? 15.797 3.733 17.135 1.00 43.84 85 ARG A N 1
ATOM 657 C CA . ARG A 1 85 ? 14.836 2.627 17.114 1.00 43.84 85 ARG A CA 1
ATOM 658 C C . ARG A 1 85 ? 13.561 3.174 16.476 1.00 43.84 85 ARG A C 1
ATOM 660 O O . ARG A 1 85 ? 12.786 3.854 17.149 1.00 43.84 85 ARG A O 1
ATOM 667 N N . ARG A 1 86 ? 13.421 3.005 15.162 1.00 50.16 86 ARG A N 1
ATOM 668 C CA . ARG A 1 86 ? 12.193 3.353 14.457 1.00 50.16 86 ARG A CA 1
ATOM 669 C C . ARG A 1 86 ? 11.105 2.441 15.005 1.00 50.16 86 ARG A C 1
ATOM 671 O O . ARG A 1 86 ? 11.356 1.263 15.245 1.00 50.16 86 ARG A O 1
ATOM 678 N N . GLY A 1 87 ? 9.930 3.004 15.278 1.00 55.56 87 GLY A N 1
ATOM 679 C CA . GLY A 1 87 ? 8.763 2.167 15.532 1.00 55.56 87 GLY A CA 1
ATOM 680 C C . GLY A 1 87 ? 8.546 1.261 14.323 1.00 55.56 87 GLY A C 1
ATOM 681 O O . GLY A 1 87 ? 8.859 1.654 13.205 1.00 55.56 87 GLY A O 1
ATOM 682 N N . THR A 1 88 ? 8.047 0.053 14.544 1.00 75.94 88 THR A N 1
ATOM 683 C CA . THR A 1 88 ? 7.763 -0.877 13.450 1.00 75.94 88 THR A CA 1
ATOM 684 C C . THR A 1 88 ? 6.717 -0.307 12.498 1.00 75.94 88 THR A C 1
ATOM 686 O O . THR A 1 88 ? 5.851 0.468 12.922 1.00 75.94 88 THR A O 1
ATOM 689 N N . GLN A 1 89 ? 6.760 -0.713 11.229 1.00 86.06 89 GLN A N 1
ATOM 690 C CA . GLN A 1 89 ? 5.738 -0.362 10.242 1.00 86.06 89 GLN A CA 1
ATOM 691 C C . GLN A 1 89 ? 4.347 -0.737 10.771 1.00 86.06 89 GLN A C 1
ATOM 693 O O . GLN A 1 89 ? 3.422 0.073 10.760 1.00 86.06 89 GLN A O 1
ATOM 698 N N . ALA A 1 90 ? 4.241 -1.920 11.385 1.00 90.44 90 ALA A N 1
ATOM 699 C CA . ALA A 1 90 ? 3.033 -2.387 12.060 1.00 90.44 90 ALA A CA 1
ATOM 700 C C . ALA A 1 90 ? 2.502 -1.408 13.130 1.00 90.44 90 ALA A C 1
ATOM 702 O O . ALA A 1 90 ? 1.294 -1.177 13.230 1.00 90.44 90 ALA A O 1
ATOM 703 N N . ASN A 1 91 ? 3.391 -0.807 13.929 1.00 92.06 91 ASN A N 1
ATOM 704 C CA . ASN A 1 91 ? 3.021 0.205 14.917 1.00 92.06 91 ASN A CA 1
ATOM 705 C C . ASN A 1 91 ? 2.499 1.482 14.254 1.00 92.06 91 ASN A C 1
ATOM 707 O O . ASN A 1 91 ? 1.467 2.008 14.679 1.00 92.06 91 ASN A O 1
ATOM 711 N N . LEU A 1 92 ? 3.199 1.978 13.230 1.00 92.69 92 LEU A N 1
ATOM 712 C CA . LEU A 1 92 ? 2.796 3.173 12.489 1.00 92.69 92 LEU A CA 1
ATOM 713 C C . LEU A 1 92 ? 1.398 2.992 11.884 1.00 92.69 92 LEU A C 1
ATOM 715 O O . LEU A 1 92 ? 0.515 3.826 12.118 1.00 92.69 92 LEU A O 1
ATOM 719 N N . ASP A 1 93 ? 1.187 1.879 11.181 1.00 95.44 93 ASP A N 1
ATOM 720 C CA . ASP A 1 93 ? -0.070 1.564 10.505 1.00 95.44 93 ASP A CA 1
ATOM 721 C C . ASP A 1 93 ? -1.235 1.534 11.490 1.00 95.44 93 ASP A C 1
ATOM 723 O O . ASP A 1 93 ? -2.242 2.220 11.296 1.00 95.44 93 ASP A O 1
ATOM 727 N N . MET A 1 94 ? -1.089 0.793 12.593 1.00 96.50 94 MET A N 1
ATOM 728 C CA . MET A 1 94 ? -2.163 0.654 13.573 1.00 96.50 94 MET A CA 1
ATOM 729 C C . MET A 1 94 ? -2.444 1.955 14.321 1.00 96.50 94 MET A C 1
ATOM 731 O O . MET A 1 94 ? -3.610 2.291 14.536 1.00 96.50 94 MET A O 1
ATOM 735 N N . GLN A 1 95 ? -1.415 2.724 14.686 1.00 96.25 95 GLN A N 1
ATOM 736 C CA . GLN A 1 95 ? -1.595 3.997 15.391 1.00 96.25 95 GLN A CA 1
ATOM 737 C C . GLN A 1 95 ? -2.341 5.026 14.539 1.00 96.25 95 GLN A C 1
ATOM 739 O O . GLN A 1 95 ? -3.252 5.693 15.041 1.00 96.25 95 GLN A O 1
ATOM 744 N N . TYR A 1 96 ? -2.015 5.143 13.249 1.00 95.94 96 TYR A N 1
ATOM 745 C CA . TYR A 1 96 ? -2.719 6.066 12.356 1.00 95.94 96 TYR A CA 1
ATOM 746 C C . TYR A 1 96 ? -4.082 5.539 11.904 1.00 95.94 96 TYR A C 1
ATOM 748 O O . TYR A 1 96 ? -5.020 6.338 11.822 1.00 95.94 96 TYR A O 1
ATOM 756 N N . ALA A 1 97 ? -4.234 4.227 11.692 1.00 96.19 97 ALA A N 1
ATOM 757 C CA . ALA A 1 97 ? -5.528 3.615 11.395 1.00 96.19 97 ALA A CA 1
ATOM 758 C C . ALA A 1 97 ? -6.523 3.879 12.530 1.00 96.19 97 ALA A C 1
ATOM 760 O O . ALA A 1 97 ? -7.536 4.541 12.309 1.00 96.19 97 ALA A O 1
ATOM 761 N N . GLU A 1 98 ? -6.187 3.486 13.763 1.00 95.69 98 GLU A N 1
ATOM 762 C CA . GLU A 1 98 ? -6.974 3.807 14.962 1.00 95.69 98 GLU A CA 1
ATOM 763 C C . GLU A 1 98 ? -7.150 5.326 15.121 1.00 95.69 98 GLU A C 1
ATOM 765 O O . GLU A 1 98 ? -8.237 5.847 15.392 1.00 95.69 98 GLU A O 1
ATOM 770 N N . GLY A 1 99 ? -6.071 6.069 14.870 1.00 94.19 99 GLY A N 1
ATOM 771 C CA . GLY A 1 99 ? -6.004 7.520 14.943 1.00 94.19 99 GLY A CA 1
ATOM 772 C C . GLY A 1 99 ? -7.015 8.257 14.065 1.00 94.19 99 GLY A C 1
ATOM 773 O O . GLY A 1 99 ? -7.467 9.344 14.444 1.00 94.19 99 GLY A O 1
ATOM 774 N N . ILE A 1 100 ? -7.388 7.690 12.920 1.00 93.12 100 ILE A N 1
ATOM 775 C CA . ILE A 1 100 ? -8.292 8.300 11.936 1.00 93.12 100 ILE A CA 1
ATOM 776 C C . ILE A 1 100 ? -9.673 7.632 11.954 1.00 93.12 100 ILE A C 1
ATOM 778 O O . ILE A 1 100 ? -10.676 8.334 11.816 1.00 93.12 100 ILE A O 1
ATOM 782 N N . SER A 1 101 ? -9.747 6.315 12.164 1.00 93.75 101 SER A N 1
ATOM 783 C CA . SER A 1 101 ? -10.973 5.522 12.001 1.00 93.75 101 SER A CA 1
ATOM 784 C C . SER A 1 101 ? -11.804 5.372 13.280 1.00 93.75 101 SER A C 1
ATOM 786 O O . SER A 1 101 ? -12.994 5.039 13.191 1.00 93.75 101 SER A O 1
ATOM 788 N N . PHE A 1 102 ? -11.223 5.635 14.461 1.00 93.44 102 PHE A N 1
ATOM 789 C CA . PHE A 1 102 ? -11.911 5.450 15.742 1.00 93.44 102 PHE A CA 1
ATOM 790 C C . PHE A 1 102 ? -13.257 6.192 15.790 1.00 93.44 102 PHE A C 1
ATOM 792 O O . PHE A 1 102 ? -13.299 7.384 15.448 1.00 93.44 102 PHE A O 1
ATOM 799 N N . PRO A 1 103 ? -14.338 5.562 16.300 1.00 94.88 103 PRO A N 1
ATOM 800 C CA . PRO A 1 103 ? -14.409 4.247 16.970 1.00 94.88 103 PRO A CA 1
ATOM 801 C C . PRO A 1 103 ? -14.737 3.040 16.064 1.00 94.88 103 PRO A C 1
ATOM 803 O O . PRO A 1 103 ? -15.352 2.077 16.520 1.00 94.88 103 PRO A O 1
ATOM 806 N N . THR A 1 104 ? -14.401 3.075 14.773 1.00 95.31 104 THR A N 1
ATOM 807 C CA . THR A 1 104 ? -14.548 1.889 13.909 1.00 95.31 104 THR A CA 1
ATOM 808 C C . THR A 1 104 ? -13.548 0.807 14.337 1.00 95.31 104 THR A C 1
ATOM 810 O O . THR A 1 104 ? -12.372 1.135 14.467 1.00 95.31 104 THR A O 1
ATOM 813 N N . PRO A 1 105 ? -13.965 -0.457 14.543 1.00 95.06 105 PRO A N 1
ATOM 814 C CA . PRO A 1 105 ? -13.047 -1.533 14.910 1.00 95.06 105 PRO A CA 1
ATOM 815 C C . PRO A 1 105 ? -11.980 -1.788 13.841 1.00 95.06 105 PRO A C 1
ATOM 817 O O . PRO A 1 105 ? -12.316 -1.982 12.665 1.00 95.06 105 PRO A O 1
ATOM 820 N N . ASN A 1 106 ? -10.718 -1.860 14.271 1.00 97.31 106 ASN A N 1
ATOM 821 C CA . ASN A 1 106 ? -9.597 -2.258 13.425 1.00 97.31 106 ASN A CA 1
ATOM 822 C C . ASN A 1 106 ? -9.122 -3.676 13.775 1.00 97.31 106 ASN A C 1
ATOM 824 O O . ASN A 1 106 ? -9.171 -4.108 14.931 1.00 97.31 106 ASN A O 1
ATOM 828 N N . THR A 1 107 ? -8.679 -4.424 12.768 1.00 98.12 107 THR A N 1
ATOM 829 C CA . THR A 1 107 ? -8.074 -5.754 12.927 1.00 98.12 107 THR A CA 1
ATOM 830 C C . THR A 1 107 ? -6.731 -5.786 12.216 1.00 98.12 107 THR A C 1
ATOM 832 O O . THR A 1 107 ? -6.672 -5.542 11.015 1.00 98.12 107 THR A O 1
ATOM 835 N N . TYR A 1 108 ? -5.672 -6.095 12.956 1.00 98.06 108 TYR A N 1
ATOM 836 C CA . TYR A 1 108 ? -4.343 -6.356 12.422 1.00 98.06 108 T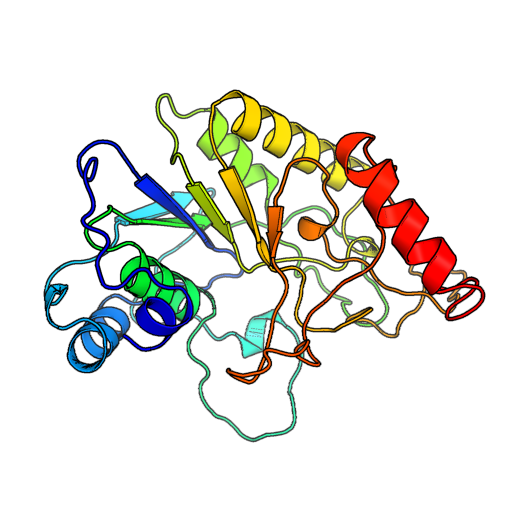YR A CA 1
ATOM 837 C C . TYR A 1 108 ? -4.232 -7.831 12.027 1.00 98.06 108 TYR A C 1
ATOM 839 O O . TYR A 1 108 ? -4.451 -8.716 12.857 1.00 98.06 108 TYR A O 1
ATOM 847 N N . TYR A 1 109 ? -3.916 -8.096 10.766 1.00 98.12 109 TYR A N 1
ATOM 848 C CA . TYR A 1 109 ? -3.699 -9.437 10.234 1.00 98.12 109 TYR A CA 1
ATOM 849 C C . TYR A 1 109 ? -2.198 -9.670 10.093 1.00 98.12 109 TYR A C 1
ATOM 851 O O . TYR A 1 109 ? -1.602 -9.235 9.110 1.00 98.12 109 TYR A O 1
ATOM 859 N N . SER A 1 110 ? -1.593 -10.338 11.077 1.00 96.88 110 SER A N 1
ATOM 860 C CA . SER A 1 110 ? -0.176 -10.704 11.016 1.00 96.88 110 SER A CA 1
ATOM 861 C C . SER A 1 110 ? -0.025 -11.986 10.209 1.00 96.88 110 SER A C 1
ATOM 863 O O . SER A 1 110 ? -0.539 -13.036 10.606 1.00 96.88 110 SER A O 1
ATOM 865 N N . THR A 1 111 ? 0.644 -11.884 9.065 1.00 96.75 111 THR A N 1
ATOM 866 C CA . THR A 1 111 ? 0.802 -12.988 8.118 1.00 96.75 111 THR A CA 1
ATOM 867 C C . THR A 1 111 ? 2.256 -13.435 8.078 1.00 96.75 111 THR A C 1
ATOM 869 O O . THR A 1 111 ? 3.143 -12.651 7.748 1.00 96.75 111 THR A O 1
ATOM 872 N N . GLY A 1 112 ? 2.485 -14.702 8.416 1.00 93.38 112 GLY A N 1
ATOM 873 C CA . GLY A 1 112 ? 3.770 -15.370 8.228 1.00 93.38 112 GLY A CA 1
ATOM 874 C C . GLY A 1 112 ? 3.881 -16.011 6.844 1.00 93.38 112 GLY A C 1
ATOM 875 O O . GLY A 1 112 ? 2.884 -16.191 6.140 1.00 93.38 112 GLY A O 1
ATOM 876 N N . GLY A 1 113 ? 5.100 -16.383 6.464 1.00 91.31 113 GLY A N 1
ATOM 877 C CA . GLY A 1 113 ? 5.385 -17.077 5.210 1.00 91.31 113 GLY A CA 1
ATOM 878 C C . GLY A 1 113 ? 6.468 -16.393 4.386 1.00 91.31 113 GLY A C 1
ATOM 879 O O . GLY A 1 113 ? 6.972 -15.334 4.744 1.00 91.31 113 GLY A O 1
ATOM 880 N N . SER A 1 114 ? 6.824 -17.030 3.275 1.00 92.06 114 SER A N 1
ATOM 881 C CA . SER A 1 114 ? 7.795 -16.524 2.308 1.00 92.06 114 SER A CA 1
ATOM 882 C C . SER A 1 114 ? 7.307 -16.906 0.904 1.00 92.06 114 SER A C 1
ATOM 884 O O . SER A 1 114 ? 7.098 -18.099 0.647 1.00 92.06 114 SER A O 1
ATOM 886 N N . PRO A 1 115 ? 7.040 -15.933 0.017 1.00 94.69 115 PRO A N 1
ATOM 887 C CA . PRO A 1 115 ? 6.519 -16.187 -1.321 1.00 94.69 115 PRO A CA 1
ATOM 888 C C . PRO A 1 115 ? 7.638 -16.574 -2.303 1.00 94.69 115 PRO A C 1
ATOM 890 O O . PRO A 1 115 ? 8.819 -16.481 -1.979 1.00 94.69 115 PRO A O 1
ATOM 893 N N . PRO A 1 116 ? 7.304 -16.982 -3.537 1.00 96.38 116 PRO A N 1
ATOM 894 C CA . PRO A 1 116 ? 8.259 -17.010 -4.643 1.00 96.38 116 PRO A CA 1
ATOM 895 C C . PRO A 1 116 ? 8.907 -15.636 -4.884 1.00 96.38 116 PRO A C 1
ATOM 897 O O . PRO A 1 116 ? 8.251 -14.609 -4.732 1.00 96.38 116 PRO A O 1
ATOM 900 N N . PHE A 1 117 ? 10.174 -15.629 -5.304 1.00 95.81 117 PHE A N 1
ATOM 901 C CA . PHE A 1 117 ? 11.000 -14.424 -5.400 1.00 95.81 117 PHE A CA 1
ATOM 902 C C . PHE A 1 117 ? 12.048 -14.532 -6.512 1.00 95.81 117 PHE A C 1
ATOM 904 O O . PHE A 1 117 ? 12.553 -15.623 -6.796 1.00 95.81 117 PHE A O 1
ATOM 911 N N . ILE A 1 118 ? 12.389 -13.392 -7.108 1.00 95.62 118 ILE A N 1
ATOM 912 C CA . ILE A 1 118 ? 13.475 -13.213 -8.070 1.00 95.62 118 ILE A CA 1
ATOM 913 C C . ILE A 1 118 ? 14.441 -12.180 -7.485 1.00 95.62 118 ILE A C 1
ATOM 915 O O . ILE A 1 118 ? 14.104 -11.005 -7.382 1.00 95.62 118 ILE A O 1
ATOM 919 N N . ALA A 1 119 ? 15.649 -12.617 -7.127 1.00 92.12 119 ALA A N 1
ATOM 920 C CA . ALA A 1 119 ? 16.685 -11.728 -6.607 1.00 92.12 119 ALA A CA 1
ATOM 921 C C . ALA A 1 119 ? 17.084 -10.674 -7.637 1.00 92.12 119 ALA A C 1
ATOM 923 O O . ALA A 1 119 ? 17.226 -11.005 -8.816 1.00 92.12 119 ALA A O 1
ATOM 924 N N . ASP A 1 120 ? 17.312 -9.444 -7.186 1.00 88.88 120 ASP A N 1
ATOM 925 C CA . ASP A 1 120 ? 17.863 -8.369 -8.005 1.00 88.88 120 ASP A CA 1
ATOM 926 C C . ASP A 1 120 ? 19.162 -7.806 -7.404 1.00 88.88 120 ASP A C 1
ATOM 928 O O . ASP A 1 120 ? 19.701 -8.321 -6.421 1.00 88.88 120 ASP A O 1
ATOM 932 N N . GLY A 1 121 ? 19.732 -6.780 -8.042 1.00 83.75 121 GLY A N 1
ATOM 933 C CA . GLY A 1 121 ? 21.004 -6.200 -7.606 1.00 83.75 121 GLY A CA 1
ATOM 934 C C . GLY A 1 121 ? 20.961 -5.504 -6.238 1.00 83.75 121 GLY A C 1
ATOM 935 O O . GLY A 1 121 ? 22.023 -5.299 -5.650 1.00 83.75 121 GLY A O 1
ATOM 936 N N . ASN A 1 122 ? 19.777 -5.130 -5.749 1.00 81.75 122 ASN A N 1
ATOM 937 C CA . ASN A 1 122 ? 19.569 -4.454 -4.466 1.00 81.75 122 ASN A CA 1
ATOM 938 C C . ASN A 1 122 ? 19.071 -5.425 -3.383 1.00 81.75 122 ASN A C 1
ATOM 940 O O . ASN A 1 122 ? 19.485 -5.332 -2.228 1.00 81.75 122 ASN A O 1
ATOM 944 N N . THR A 1 123 ? 18.253 -6.395 -3.782 1.00 85.25 123 THR A N 1
ATOM 945 C CA . THR A 1 123 ? 17.576 -7.352 -2.913 1.00 85.25 123 THR A CA 1
ATOM 946 C C . THR A 1 123 ? 18.054 -8.764 -3.277 1.00 85.25 123 THR A C 1
ATOM 948 O O . THR A 1 123 ? 17.476 -9.418 -4.146 1.00 85.25 123 THR A O 1
ATOM 951 N N . PRO A 1 124 ? 19.154 -9.252 -2.667 1.00 86.19 124 PRO A N 1
ATOM 952 C CA . PRO A 1 124 ? 19.704 -10.576 -2.969 1.00 86.19 124 PRO A CA 1
ATOM 953 C C . PRO A 1 124 ? 18.978 -11.720 -2.245 1.00 86.19 124 PRO A C 1
ATOM 955 O O . PRO A 1 124 ? 19.073 -12.869 -2.668 1.00 86.19 124 PRO A O 1
ATOM 958 N N . GLU A 1 125 ? 18.266 -11.412 -1.160 1.00 88.69 125 GLU A N 1
ATOM 959 C CA . GLU A 1 125 ? 17.532 -12.366 -0.326 1.00 88.69 125 GLU A CA 1
ATOM 960 C C . GLU A 1 125 ? 16.032 -12.097 -0.409 1.00 88.69 125 GLU A C 1
ATOM 962 O O . GLU A 1 125 ? 15.616 -10.971 -0.658 1.00 88.69 125 GLU A O 1
ATOM 967 N N . ASN A 1 126 ? 15.215 -13.120 -0.174 1.00 89.62 126 ASN A N 1
ATOM 968 C CA . ASN A 1 126 ? 13.769 -12.985 -0.294 1.00 89.62 126 ASN A CA 1
ATOM 969 C C . ASN A 1 126 ? 13.178 -12.141 0.844 1.00 89.62 126 ASN A C 1
ATOM 971 O O . ASN A 1 126 ? 13.026 -12.625 1.968 1.00 89.62 126 ASN A O 1
ATOM 975 N N . THR A 1 127 ? 12.817 -10.904 0.522 1.00 86.69 127 THR A N 1
ATOM 976 C CA . THR A 1 127 ? 12.078 -9.988 1.400 1.00 86.69 127 THR A CA 1
ATOM 977 C C . THR A 1 127 ? 10.616 -9.841 0.993 1.00 86.69 127 THR A C 1
ATOM 979 O O . THR A 1 127 ? 9.908 -9.068 1.627 1.00 86.69 127 THR A O 1
ATOM 982 N N . ASN A 1 128 ? 10.166 -10.566 -0.037 1.00 91.00 128 ASN A N 1
ATOM 983 C CA . ASN A 1 128 ? 8.851 -10.344 -0.612 1.00 91.00 128 ASN A CA 1
ATOM 984 C C . ASN A 1 128 ? 7.723 -10.772 0.318 1.00 91.00 128 ASN A C 1
ATOM 986 O O . ASN A 1 128 ? 7.841 -11.753 1.063 1.00 91.00 128 ASN A O 1
ATOM 990 N N . GLU A 1 129 ? 6.591 -10.073 0.256 1.00 93.00 129 GLU A N 1
ATOM 991 C CA . GLU A 1 129 ? 5.505 -10.356 1.185 1.00 93.00 129 GLU A CA 1
ATOM 992 C C . GLU A 1 129 ? 4.603 -11.526 0.736 1.00 93.00 129 GLU A C 1
ATOM 994 O O . GLU A 1 129 ? 4.225 -11.657 -0.439 1.00 93.00 129 GLU A O 1
ATOM 999 N N . PRO A 1 130 ? 4.181 -12.403 1.672 1.00 94.19 130 PRO A N 1
ATOM 1000 C CA . PRO A 1 130 ? 3.348 -13.573 1.386 1.00 94.19 130 PRO A CA 1
ATOM 1001 C C . PRO A 1 130 ? 1.868 -13.206 1.151 1.00 94.19 130 PRO A C 1
ATOM 1003 O O . PRO A 1 130 ? 0.956 -13.687 1.829 1.00 94.19 130 PRO A O 1
ATOM 1006 N N . TYR A 1 131 ? 1.599 -12.351 0.161 1.00 96.94 131 TYR A N 1
ATOM 1007 C CA . TYR A 1 131 ? 0.261 -11.863 -0.186 1.00 96.94 131 TYR A CA 1
ATOM 1008 C C . TYR A 1 131 ? -0.776 -12.976 -0.375 1.00 96.94 131 TYR A C 1
ATOM 1010 O O . TYR A 1 131 ? -1.926 -12.820 0.040 1.00 96.94 131 TYR A O 1
ATOM 1018 N N . LEU A 1 132 ? -0.407 -14.100 -1.003 1.00 97.12 132 LEU A N 1
ATOM 1019 C CA . LEU A 1 132 ? -1.359 -15.184 -1.262 1.00 97.12 132 LEU A CA 1
ATOM 1020 C C . LEU A 1 132 ? -1.886 -15.833 0.015 1.00 97.12 132 LEU A C 1
ATOM 1022 O O . LEU A 1 132 ? -3.083 -16.105 0.075 1.00 97.12 132 LEU A O 1
ATOM 1026 N N . ASP A 1 133 ? -1.046 -16.024 1.031 1.00 97.31 133 ASP A N 1
ATOM 1027 C CA . ASP A 1 133 ? -1.457 -16.642 2.294 1.00 97.31 133 ASP A CA 1
ATOM 1028 C C . ASP A 1 133 ? -2.513 -15.789 3.009 1.00 97.31 133 ASP A C 1
ATOM 1030 O O . ASP A 1 133 ? -3.549 -16.291 3.462 1.00 97.31 133 ASP A O 1
ATOM 1034 N N . PHE A 1 134 ? -2.297 -14.472 3.028 1.00 97.75 134 PHE A N 1
ATOM 1035 C CA . PHE A 1 134 ? -3.256 -13.502 3.551 1.00 97.75 134 PHE A CA 1
ATOM 1036 C C . PHE A 1 134 ? -4.572 -13.499 2.758 1.00 97.75 134 PHE A C 1
ATOM 1038 O O . PHE A 1 134 ? -5.667 -13.577 3.330 1.00 97.75 134 PHE A O 1
ATOM 1045 N N . LEU A 1 135 ? -4.479 -13.434 1.428 1.00 98.12 135 LEU A N 1
ATOM 1046 C CA . LEU A 1 135 ? -5.644 -13.353 0.549 1.00 98.12 135 LEU A CA 1
ATOM 1047 C C . LEU A 1 135 ? -6.477 -14.635 0.562 1.00 98.12 135 LEU A C 1
ATOM 1049 O O . LEU A 1 135 ? -7.707 -14.561 0.609 1.00 98.12 135 LEU A O 1
ATOM 1053 N N . ASP A 1 136 ? -5.836 -15.801 0.574 1.00 98.00 136 ASP A N 1
ATOM 1054 C CA . ASP A 1 136 ? -6.517 -17.091 0.682 1.00 98.00 136 ASP A CA 1
ATOM 1055 C C . ASP A 1 136 ? -7.226 -17.251 2.017 1.00 98.00 136 ASP A C 1
ATOM 1057 O O . ASP A 1 136 ? -8.357 -17.746 2.061 1.00 98.00 136 ASP A O 1
ATOM 1061 N N . PHE A 1 137 ? -6.601 -16.799 3.104 1.00 98.19 137 PHE A N 1
ATOM 1062 C CA . PHE A 1 137 ? -7.247 -16.776 4.406 1.00 98.19 137 PHE A CA 1
ATOM 1063 C C . PHE A 1 137 ? -8.511 -15.908 4.389 1.00 98.19 137 PHE A C 1
ATOM 1065 O O . PHE A 1 137 ? -9.577 -16.385 4.793 1.00 98.19 137 PHE A O 1
ATOM 1072 N N . LEU A 1 138 ? -8.425 -14.667 3.895 1.00 97.69 138 LEU A N 1
ATOM 1073 C CA . LEU A 1 138 ? -9.564 -13.745 3.859 1.00 97.69 138 LEU A CA 1
ATOM 1074 C C . LEU A 1 138 ? -10.690 -14.230 2.945 1.00 97.69 138 LEU A C 1
ATOM 1076 O O . LEU A 1 138 ? -11.863 -14.174 3.323 1.00 97.69 138 LEU A O 1
ATOM 1080 N N . LEU A 1 139 ? -10.360 -14.731 1.754 1.00 97.94 139 LEU A N 1
ATOM 1081 C CA . LEU A 1 139 ? -11.361 -15.179 0.785 1.00 97.94 139 LEU A CA 1
ATOM 1082 C C . LEU A 1 139 ? -12.178 -16.377 1.286 1.00 97.94 139 LEU A C 1
ATOM 1084 O O . LEU A 1 139 ? -13.322 -16.529 0.861 1.00 97.94 139 LEU A O 1
ATOM 1088 N N . ARG A 1 140 ? -11.647 -17.163 2.231 1.00 97.62 140 ARG A N 1
ATOM 1089 C CA . ARG A 1 140 ? -12.365 -18.263 2.901 1.00 97.62 140 ARG A CA 1
ATOM 1090 C C . ARG A 1 140 ? -13.293 -17.815 4.034 1.00 97.62 140 ARG A C 1
ATOM 1092 O O . ARG A 1 140 ? -14.087 -18.626 4.495 1.00 97.62 140 ARG A O 1
ATOM 1099 N N . GLN A 1 141 ? -13.207 -16.567 4.499 1.00 97.31 141 GLN A N 1
ATOM 1100 C CA . GLN A 1 141 ? -14.071 -16.075 5.577 1.00 97.31 141 GLN A CA 1
ATOM 1101 C C . GLN A 1 141 ? -15.453 -15.705 5.044 1.00 97.31 141 GLN A C 1
ATOM 1103 O O . GLN A 1 141 ? -15.550 -15.082 3.988 1.00 97.31 141 GLN A O 1
ATOM 1108 N N . ASP A 1 142 ? -16.511 -15.965 5.815 1.00 95.50 142 ASP A N 1
ATOM 1109 C CA . ASP A 1 142 ? -17.877 -15.543 5.466 1.00 95.50 142 ASP A CA 1
ATOM 1110 C C . ASP A 1 142 ? -18.016 -14.013 5.446 1.00 95.50 142 ASP A C 1
ATOM 1112 O O . ASP A 1 142 ? -18.635 -13.433 4.552 1.00 95.50 142 ASP A O 1
ATOM 1116 N N . SER A 1 143 ? -17.377 -13.341 6.408 1.00 93.69 143 SER A N 1
ATOM 1117 C CA . SER A 1 143 ? -17.338 -11.882 6.519 1.00 93.69 143 SER A CA 1
ATOM 1118 C C . SER A 1 143 ? -15.902 -11.372 6.481 1.00 93.69 143 SER A C 1
ATOM 1120 O O . SER A 1 143 ? -15.071 -11.839 7.259 1.00 93.69 143 SER A O 1
ATOM 1122 N N . ILE A 1 144 ? -15.643 -10.370 5.645 1.00 95.94 144 ILE A N 1
ATOM 1123 C CA . ILE A 1 144 ? -14.340 -9.709 5.496 1.00 95.94 144 ILE A CA 1
ATOM 1124 C C . ILE A 1 144 ? -14.458 -8.203 5.791 1.00 95.94 144 ILE A C 1
ATOM 1126 O O . ILE A 1 144 ? -15.570 -7.665 5.739 1.00 95.94 144 ILE A O 1
ATOM 1130 N N . PRO A 1 145 ? -13.353 -7.510 6.130 1.00 96.75 145 PRO A N 1
ATOM 1131 C CA . PRO A 1 145 ? -13.356 -6.057 6.296 1.00 96.75 145 PRO A CA 1
ATOM 1132 C C . PRO A 1 145 ? -13.793 -5.337 5.016 1.00 96.75 145 PRO A C 1
ATOM 1134 O O . PRO A 1 145 ? -13.443 -5.757 3.915 1.00 96.75 145 PRO A O 1
ATOM 1137 N N . GLN A 1 146 ? -14.535 -4.234 5.146 1.00 96.50 146 GLN A N 1
ATOM 1138 C CA . GLN A 1 146 ? -14.947 -3.427 3.985 1.00 96.50 146 GLN A CA 1
ATOM 1139 C C . GLN A 1 146 ? -13.806 -2.555 3.459 1.00 96.50 146 GLN A C 1
ATOM 1141 O O . GLN A 1 146 ? -13.821 -2.148 2.301 1.00 96.50 146 GLN A O 1
ATOM 1146 N N . THR A 1 147 ? -12.809 -2.290 4.298 1.00 97.62 147 THR A N 1
ATOM 1147 C CA . THR A 1 147 ? -11.586 -1.593 3.916 1.00 97.62 147 THR A CA 1
ATOM 1148 C C . THR A 1 147 ? -10.398 -2.413 4.391 1.00 97.62 147 THR A C 1
ATOM 1150 O O . THR A 1 147 ? -10.371 -2.843 5.545 1.00 97.62 147 THR A O 1
ATOM 1153 N N . LEU A 1 148 ? -9.428 -2.618 3.508 1.00 98.25 148 LEU A N 1
ATOM 1154 C CA . LEU A 1 148 ? -8.119 -3.178 3.813 1.00 98.25 148 LEU A CA 1
ATOM 1155 C C . LEU A 1 148 ? -7.058 -2.138 3.479 1.00 98.25 148 LEU A C 1
ATOM 1157 O O . LEU A 1 148 ? -7.098 -1.556 2.398 1.00 98.25 148 LEU A O 1
ATOM 1161 N N . SER A 1 149 ? -6.127 -1.919 4.398 1.00 98.00 149 SER A N 1
ATOM 1162 C CA . SER A 1 149 ? -4.959 -1.069 4.187 1.00 98.00 149 SER A CA 1
ATOM 1163 C C . SER A 1 149 ? -3.690 -1.868 4.431 1.00 98.00 149 SER A C 1
ATOM 1165 O O . SER A 1 149 ? -3.652 -2.737 5.304 1.00 98.00 149 SER A O 1
ATOM 1167 N N . THR A 1 150 ? -2.653 -1.554 3.671 1.00 94.50 150 THR A N 1
ATOM 1168 C CA . THR A 1 150 ? -1.336 -2.173 3.791 1.00 94.50 150 THR A CA 1
ATOM 1169 C C . THR A 1 150 ? -0.275 -1.211 3.291 1.00 94.50 150 THR A C 1
ATOM 1171 O O . THR A 1 150 ? -0.500 -0.435 2.362 1.00 94.50 150 THR A O 1
ATOM 1174 N N . SER A 1 151 ? 0.858 -1.243 3.968 1.00 91.38 151 SER A N 1
ATOM 1175 C CA . SER A 1 151 ? 2.010 -0.370 3.764 1.00 91.38 151 SER A CA 1
ATOM 1176 C C . SER A 1 151 ? 3.227 -1.117 3.209 1.00 91.38 151 SER A C 1
ATOM 1178 O O . SER A 1 151 ? 4.271 -0.508 3.005 1.00 91.38 151 SER A O 1
ATOM 1180 N N . TYR A 1 152 ? 3.070 -2.418 2.970 1.00 90.44 152 TYR A N 1
ATOM 1181 C CA . TYR A 1 152 ? 4.091 -3.335 2.481 1.00 90.44 152 TYR A CA 1
ATOM 1182 C C . TYR A 1 152 ? 3.977 -3.513 0.967 1.00 90.44 152 TYR A C 1
ATOM 1184 O O . TYR A 1 152 ? 2.859 -3.490 0.430 1.00 90.44 152 TYR A O 1
ATOM 1192 N N . GLY A 1 153 ? 5.121 -3.666 0.309 1.00 93.06 153 GLY A N 1
ATOM 1193 C CA . GLY A 1 153 ? 5.249 -3.613 -1.137 1.00 93.06 153 GLY A CA 1
ATOM 1194 C C . GLY A 1 153 ? 6.649 -4.005 -1.593 1.00 93.06 153 GLY A C 1
ATOM 1195 O O . GLY A 1 153 ? 7.645 -3.631 -0.979 1.00 93.06 153 GLY A O 1
ATOM 1196 N N . ASP A 1 154 ? 6.696 -4.656 -2.743 1.00 94.06 154 ASP A N 1
ATOM 1197 C CA . ASP A 1 154 ? 7.881 -5.207 -3.381 1.00 94.06 154 ASP A CA 1
ATOM 1198 C C . ASP A 1 154 ? 8.205 -4.468 -4.675 1.00 94.06 154 ASP A C 1
ATOM 1200 O O . ASP A 1 154 ? 7.311 -3.994 -5.382 1.00 94.06 154 ASP A O 1
ATOM 1204 N N . ASP A 1 155 ? 9.476 -4.439 -5.063 1.00 94.88 155 ASP A N 1
ATOM 1205 C CA . ASP A 1 155 ? 9.830 -4.104 -6.440 1.00 94.88 155 ASP A CA 1
ATOM 1206 C C . ASP A 1 155 ? 9.146 -5.103 -7.390 1.00 94.88 155 ASP A C 1
ATOM 1208 O O . ASP A 1 155 ? 9.305 -6.315 -7.272 1.00 94.88 155 ASP A O 1
ATOM 1212 N N . GLU A 1 156 ? 8.376 -4.618 -8.370 1.00 96.50 156 GLU A N 1
ATOM 1213 C CA . GLU A 1 156 ? 7.548 -5.482 -9.225 1.00 96.50 156 GLU A CA 1
ATOM 1214 C C . GLU A 1 156 ? 8.389 -6.555 -9.932 1.00 96.50 156 GLU A C 1
ATOM 1216 O O . GLU A 1 156 ? 7.927 -7.674 -10.119 1.00 96.50 156 GLU A O 1
ATOM 1221 N N . GLN A 1 157 ? 9.645 -6.237 -10.260 1.00 95.69 157 GLN A N 1
ATOM 1222 C CA . GLN A 1 157 ? 10.577 -7.159 -10.908 1.00 95.69 157 GLN A CA 1
ATOM 1223 C C . GLN A 1 157 ? 11.131 -8.272 -10.001 1.00 95.69 157 GLN A C 1
ATOM 1225 O O . GLN A 1 157 ? 11.714 -9.222 -10.529 1.00 95.69 157 GLN A O 1
ATOM 1230 N N . THR A 1 158 ? 10.989 -8.172 -8.674 1.00 95.94 158 THR A N 1
ATOM 1231 C CA . THR A 1 158 ? 11.362 -9.255 -7.747 1.00 95.94 158 THR A CA 1
ATOM 1232 C C . THR A 1 158 ? 10.221 -10.249 -7.544 1.00 95.94 158 THR A C 1
ATOM 1234 O O . THR A 1 158 ? 10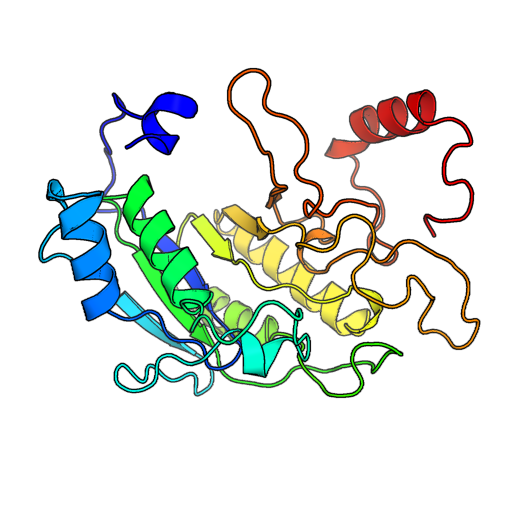.442 -11.379 -7.108 1.00 95.94 158 THR A O 1
ATOM 1237 N N . VAL A 1 159 ? 8.9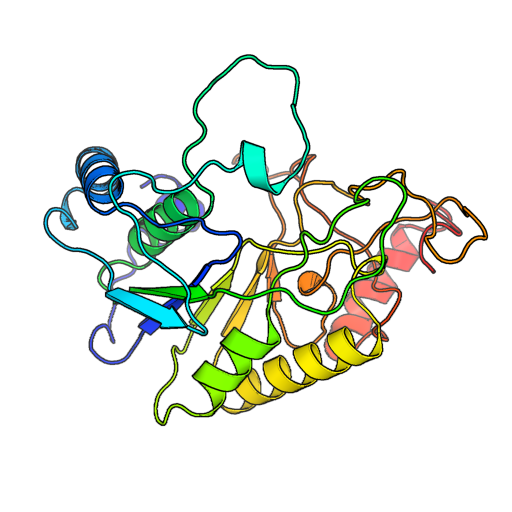91 -9.861 -7.888 1.00 97.38 159 VAL A N 1
ATOM 1238 C CA . VAL A 1 159 ? 7.797 -10.702 -7.791 1.00 97.38 159 VAL A CA 1
ATOM 1239 C C . VAL A 1 159 ? 7.625 -11.485 -9.097 1.00 97.38 159 VAL A C 1
ATOM 1241 O O . VAL A 1 159 ? 7.446 -10.875 -10.147 1.00 97.38 159 VAL A O 1
ATOM 1244 N N . PRO A 1 160 ? 7.601 -12.831 -9.096 1.00 97.69 160 PRO A N 1
ATOM 1245 C CA . PRO A 1 160 ? 7.314 -13.584 -10.316 1.00 97.69 160 PRO A CA 1
ATOM 1246 C C . PRO A 1 160 ? 5.979 -13.175 -10.958 1.00 97.69 160 PRO A C 1
ATOM 1248 O O . PRO A 1 160 ? 4.958 -13.057 -10.277 1.00 97.69 160 PRO A O 1
ATOM 1251 N N . LEU A 1 161 ? 5.972 -12.978 -12.281 1.00 97.81 161 LEU A N 1
ATOM 1252 C CA . LEU A 1 161 ? 4.806 -12.478 -13.022 1.00 97.81 161 LEU A CA 1
ATOM 1253 C C . LEU A 1 161 ? 3.540 -13.322 -12.794 1.00 97.81 161 LEU A C 1
ATOM 1255 O O . LEU A 1 161 ? 2.446 -12.777 -12.646 1.00 97.81 161 LEU A O 1
ATOM 1259 N N . ASP A 1 162 ? 3.669 -14.647 -12.765 1.00 98.31 162 ASP A N 1
ATOM 1260 C CA . ASP A 1 162 ? 2.554 -15.567 -12.526 1.00 98.31 162 ASP A CA 1
ATOM 1261 C C . ASP A 1 162 ? 1.981 -15.412 -11.109 1.00 98.31 162 ASP A C 1
ATOM 1263 O O . ASP A 1 162 ? 0.758 -15.358 -10.932 1.00 98.31 162 ASP A O 1
ATOM 1267 N N . TYR A 1 163 ? 2.851 -15.249 -10.110 1.00 98.56 163 TYR A N 1
ATOM 1268 C CA . TYR A 1 163 ? 2.459 -14.939 -8.738 1.00 98.56 163 TYR A CA 1
ATOM 1269 C C . TYR A 1 163 ? 1.758 -13.575 -8.655 1.00 98.56 163 TYR A C 1
ATOM 1271 O O . TYR A 1 163 ? 0.653 -13.493 -8.112 1.00 98.56 163 TYR A O 1
ATOM 1279 N N . ALA A 1 164 ? 2.325 -12.527 -9.264 1.00 98.62 164 ALA A N 1
ATOM 1280 C CA . ALA A 1 164 ? 1.736 -11.186 -9.296 1.00 98.62 164 ALA A CA 1
ATOM 1281 C C . ALA A 1 164 ? 0.335 -11.187 -9.936 1.00 98.62 164 ALA A C 1
ATOM 1283 O O . ALA A 1 164 ? -0.613 -10.611 -9.393 1.00 98.62 164 ALA A O 1
ATOM 1284 N N . GLN A 1 165 ? 0.163 -11.887 -11.063 1.00 98.62 165 GLN A N 1
ATOM 1285 C CA . GLN A 1 165 ? -1.136 -12.054 -11.726 1.00 98.62 165 GLN A CA 1
ATOM 1286 C C . GLN A 1 165 ? -2.144 -12.806 -10.847 1.00 98.62 165 GLN A C 1
ATOM 1288 O O . GLN A 1 165 ? -3.325 -12.433 -10.790 1.00 98.62 165 GLN A O 1
ATOM 1293 N N . HIS A 1 166 ? -1.696 -13.845 -10.137 1.00 98.44 166 HIS A N 1
ATOM 1294 C CA . HIS A 1 166 ? -2.554 -14.616 -9.242 1.00 98.44 166 HIS A CA 1
ATOM 1295 C C . HIS A 1 166 ? -3.010 -13.791 -8.031 1.00 98.44 166 HIS A C 1
ATOM 1297 O O . HIS A 1 166 ? -4.208 -13.735 -7.736 1.00 98.44 166 HIS A O 1
ATOM 1303 N N . VAL A 1 167 ? -2.082 -13.083 -7.383 1.00 98.56 167 VAL A N 1
ATOM 1304 C CA . VAL A 1 167 ? -2.361 -12.136 -6.294 1.00 98.56 167 VAL A CA 1
ATOM 1305 C C . VAL A 1 167 ? -3.337 -11.054 -6.764 1.00 98.56 167 VAL A C 1
ATOM 1307 O O . VAL A 1 167 ? -4.367 -10.823 -6.129 1.00 98.56 167 VAL A O 1
ATOM 1310 N N . CYS A 1 168 ? -3.087 -10.448 -7.927 1.00 98.50 168 CYS A N 1
ATOM 1311 C CA . CYS A 1 168 ? -3.937 -9.386 -8.459 1.00 98.50 168 CYS A CA 1
ATOM 1312 C C . CYS A 1 168 ? -5.361 -9.874 -8.787 1.00 98.50 168 CYS A C 1
ATOM 1314 O O . CYS A 1 168 ? -6.347 -9.183 -8.521 1.00 98.50 168 CYS A O 1
ATOM 1316 N N . THR A 1 169 ? -5.502 -11.119 -9.254 1.00 98.56 169 THR A N 1
ATOM 1317 C CA . THR A 1 169 ? -6.814 -11.764 -9.429 1.00 98.56 169 THR A CA 1
ATOM 1318 C C . THR A 1 169 ? -7.550 -11.936 -8.096 1.00 98.56 169 THR A C 1
ATOM 1320 O O . THR A 1 169 ? -8.764 -11.737 -8.031 1.00 98.56 169 THR A O 1
ATOM 1323 N N . LYS A 1 170 ? -6.848 -12.267 -7.006 1.00 98.56 170 LYS A N 1
ATOM 1324 C CA . LYS A 1 170 ? -7.458 -12.362 -5.669 1.00 98.56 170 LYS A CA 1
ATOM 1325 C C . LYS A 1 170 ? -7.865 -10.997 -5.111 1.00 98.56 170 LYS A C 1
ATOM 1327 O O . LYS A 1 170 ? -8.927 -10.907 -4.495 1.00 98.56 170 LYS A O 1
ATOM 1332 N N . PHE A 1 171 ? -7.117 -9.927 -5.388 1.00 98.56 171 PHE A N 1
ATOM 1333 C CA . PHE A 1 171 ? -7.581 -8.566 -5.082 1.00 98.56 171 PHE A CA 1
ATOM 1334 C C . PHE A 1 171 ? -8.874 -8.224 -5.830 1.00 98.56 171 PHE A C 1
ATOM 1336 O O . PHE A 1 171 ? -9.802 -7.693 -5.220 1.00 98.56 171 PHE A O 1
ATOM 1343 N N . ALA A 1 172 ? -9.004 -8.622 -7.102 1.00 98.44 172 ALA A N 1
ATOM 1344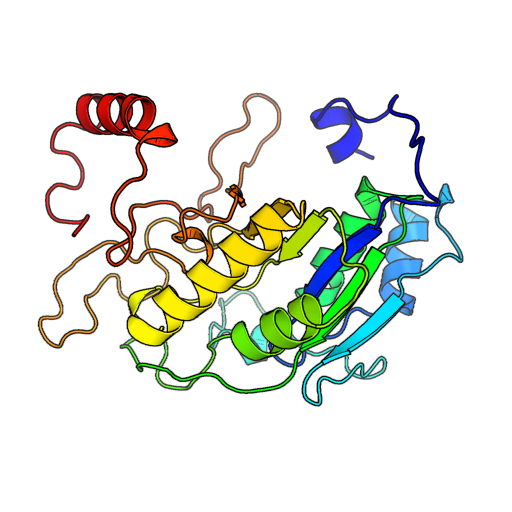 C CA . ALA A 1 172 ? -10.261 -8.475 -7.840 1.00 98.44 172 ALA A CA 1
ATOM 1345 C C . ALA A 1 172 ? -11.425 -9.221 -7.160 1.00 98.44 172 ALA A C 1
ATOM 1347 O O . ALA A 1 172 ? -12.536 -8.697 -7.073 1.00 98.44 172 ALA A O 1
ATOM 1348 N N . GLN A 1 173 ? -11.175 -10.428 -6.637 1.00 98.50 173 GLN A N 1
ATOM 1349 C CA . GLN A 1 173 ? -12.177 -11.201 -5.894 1.00 98.50 173 GLN A CA 1
ATOM 1350 C C . GLN A 1 173 ? -12.584 -10.514 -4.584 1.00 98.50 173 GLN A C 1
ATOM 1352 O O . GLN A 1 173 ? -13.775 -10.464 -4.277 1.00 98.50 173 GLN A O 1
ATOM 1357 N N . LEU A 1 174 ? -11.640 -9.940 -3.829 1.00 97.69 174 LEU A N 1
ATOM 1358 C CA . LEU A 1 174 ? -11.964 -9.134 -2.645 1.00 97.69 174 LEU A CA 1
ATOM 1359 C C . LEU A 1 174 ? -12.794 -7.897 -3.009 1.00 97.69 174 LEU A C 1
ATOM 1361 O O . LEU A 1 174 ? -13.813 -7.634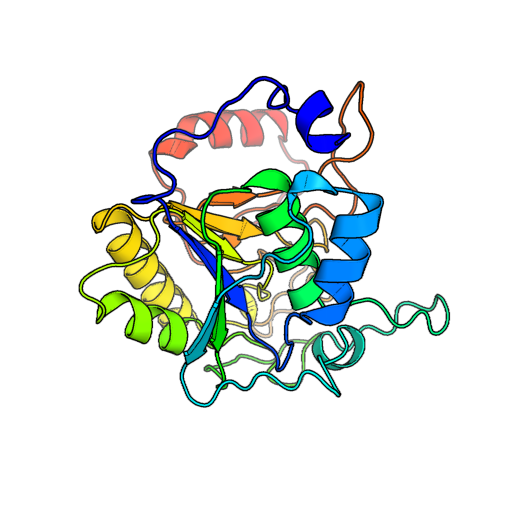 -2.368 1.00 97.69 174 LEU A O 1
ATOM 1365 N N . GLY A 1 175 ? -12.418 -7.191 -4.079 1.00 97.88 175 GLY A N 1
ATOM 1366 C CA . GLY A 1 175 ? -13.193 -6.071 -4.616 1.00 97.88 175 GLY A CA 1
ATOM 1367 C C . GLY A 1 175 ? -14.624 -6.477 -4.979 1.00 97.88 175 GLY A C 1
ATOM 1368 O O . GLY A 1 175 ? -15.579 -5.802 -4.595 1.00 97.88 175 GLY A O 1
ATOM 1369 N N . ALA A 1 176 ? -14.802 -7.636 -5.621 1.00 98.12 176 ALA A N 1
ATOM 1370 C CA . ALA A 1 176 ? -16.119 -8.191 -5.946 1.00 98.12 176 ALA A CA 1
ATOM 1371 C C . ALA A 1 176 ? -16.945 -8.570 -4.701 1.00 98.12 176 ALA A C 1
ATOM 1373 O O . ALA A 1 176 ? -18.175 -8.537 -4.741 1.00 98.12 176 ALA A O 1
ATOM 1374 N N . ARG A 1 177 ? -16.284 -8.888 -3.581 1.00 97.56 177 ARG A N 1
ATOM 1375 C CA . ARG A 1 177 ? -16.921 -9.097 -2.270 1.00 97.56 177 ARG A CA 1
ATOM 1376 C C . ARG A 1 177 ? -17.196 -7.794 -1.503 1.00 97.56 177 ARG A C 1
ATOM 1378 O O . ARG A 1 177 ? -17.737 -7.853 -0.400 1.00 97.56 177 ARG A O 1
ATOM 1385 N N . GLY A 1 178 ? -16.886 -6.635 -2.086 1.00 96.69 178 GLY A N 1
ATOM 1386 C CA . GLY A 1 178 ? -17.192 -5.318 -1.524 1.00 96.69 178 GLY A CA 1
ATOM 1387 C C . GLY A 1 178 ? -16.103 -4.735 -0.624 1.00 96.69 178 GLY A C 1
ATOM 1388 O O . GLY A 1 178 ? -16.403 -3.849 0.176 1.00 96.69 178 GLY A O 1
ATOM 1389 N N . THR A 1 179 ? -14.864 -5.217 -0.732 1.00 98.06 179 THR A N 1
ATOM 1390 C CA . THR A 1 179 ? -13.722 -4.681 0.015 1.00 98.06 179 THR A CA 1
ATOM 1391 C C . THR A 1 179 ? -12.926 -3.686 -0.826 1.00 98.06 179 THR A C 1
ATOM 1393 O O . THR A 1 179 ? -12.451 -4.021 -1.909 1.00 98.06 179 THR A O 1
ATOM 1396 N N . SER A 1 180 ? -12.711 -2.482 -0.301 1.00 98.31 180 SER A N 1
ATOM 1397 C CA . SER A 1 180 ? -11.738 -1.526 -0.839 1.00 98.31 180 SER A CA 1
ATOM 1398 C C . SER A 1 180 ? -10.342 -1.869 -0.329 1.00 98.31 180 SER A C 1
ATOM 1400 O O . SER A 1 180 ? -10.126 -1.871 0.882 1.00 98.31 180 SER A O 1
ATOM 1402 N N . VAL A 1 181 ? -9.398 -2.132 -1.231 1.00 98.31 181 VAL A N 1
ATOM 1403 C CA . VAL A 1 181 ? -8.011 -2.479 -0.889 1.00 98.31 181 VAL A CA 1
ATOM 1404 C C . VAL A 1 181 ? -7.092 -1.306 -1.219 1.00 98.31 181 VAL A C 1
ATOM 1406 O O . VAL A 1 181 ? -7.068 -0.847 -2.362 1.00 98.31 181 VAL A O 1
ATOM 1409 N N . LEU A 1 182 ? -6.364 -0.813 -0.219 1.00 98.56 182 LEU A N 1
ATOM 1410 C CA . LEU A 1 182 ? -5.454 0.322 -0.318 1.00 98.56 182 LEU A CA 1
ATOM 1411 C C . LEU A 1 182 ? -4.021 -0.145 -0.055 1.00 98.56 182 LEU A C 1
ATOM 1413 O O . LEU A 1 182 ? -3.763 -0.785 0.964 1.00 98.56 182 LEU A O 1
ATOM 1417 N N . PHE A 1 183 ? -3.115 0.216 -0.957 1.00 97.94 183 PHE A N 1
ATOM 1418 C CA . PHE A 1 183 ? -1.676 -0.026 -0.851 1.00 97.94 183 PHE A CA 1
ATOM 1419 C C . PHE A 1 183 ? -0.931 1.306 -0.858 1.00 97.94 183 PHE A C 1
ATOM 1421 O O . PHE A 1 183 ? -1.313 2.213 -1.603 1.00 97.94 183 PHE A O 1
ATOM 1428 N N . SER A 1 184 ? 0.135 1.428 -0.066 1.00 96.50 184 SER A N 1
ATOM 1429 C CA . SER A 1 184 ? 1.136 2.476 -0.287 1.00 96.50 184 SER A CA 1
ATOM 1430 C C . SER A 1 184 ? 1.709 2.345 -1.702 1.00 96.50 184 SER A C 1
ATOM 1432 O O . SER A 1 184 ? 1.784 1.253 -2.260 1.00 96.50 184 SER A O 1
ATOM 1434 N N . SER A 1 185 ? 2.079 3.463 -2.325 1.00 96.94 185 SER A N 1
ATOM 1435 C CA . SER A 1 185 ? 2.732 3.429 -3.639 1.00 96.94 185 SER A CA 1
ATOM 1436 C C . SER A 1 185 ? 4.198 2.992 -3.585 1.00 96.94 185 SER A C 1
ATOM 1438 O O . SER A 1 185 ? 4.756 2.699 -4.639 1.00 96.94 185 SER A O 1
ATOM 1440 N N . GLY A 1 186 ? 4.819 3.044 -2.401 1.00 93.00 186 GLY A N 1
ATOM 1441 C CA . GLY A 1 186 ? 6.263 2.925 -2.170 1.00 93.00 186 GLY A CA 1
ATOM 1442 C C . GLY A 1 186 ? 6.918 4.248 -1.736 1.00 93.00 186 GLY A C 1
ATOM 1443 O O . GLY A 1 186 ? 6.322 5.324 -1.900 1.00 93.00 186 GLY A O 1
ATOM 1444 N N . ASP A 1 187 ? 8.145 4.133 -1.216 1.00 91.94 187 ASP A N 1
ATOM 1445 C CA . ASP A 1 187 ? 8.919 5.210 -0.569 1.00 91.94 187 ASP A CA 1
ATOM 1446 C C . ASP A 1 187 ? 10.209 5.599 -1.325 1.00 91.94 187 ASP A C 1
ATOM 1448 O O . ASP A 1 187 ? 11.051 6.344 -0.811 1.00 91.94 187 ASP A O 1
ATOM 1452 N N . SER A 1 188 ? 10.346 5.150 -2.573 1.00 90.56 188 SER A N 1
ATOM 1453 C CA . SER A 1 188 ? 11.587 5.287 -3.349 1.00 90.56 188 SER A CA 1
ATOM 1454 C C . SER A 1 188 ? 11.392 6.031 -4.668 1.00 90.56 188 SER A C 1
ATOM 1456 O O . SER A 1 188 ? 12.151 5.882 -5.624 1.00 90.56 188 SER A O 1
ATOM 1458 N N . GLY A 1 189 ? 10.353 6.867 -4.751 1.00 92.88 189 GLY A N 1
ATOM 1459 C CA . GLY A 1 189 ? 10.066 7.643 -5.952 1.00 92.88 189 GLY A CA 1
ATOM 1460 C C . GLY A 1 189 ? 9.864 6.736 -7.172 1.00 92.88 189 GLY A C 1
ATOM 1461 O O . GLY A 1 189 ? 8.978 5.885 -7.208 1.00 92.88 189 GLY A O 1
ATOM 1462 N N . VAL A 1 190 ? 10.691 6.908 -8.196 1.00 93.25 190 VAL A N 1
ATOM 1463 C CA . VAL A 1 190 ? 10.574 6.130 -9.440 1.00 93.25 190 VAL A CA 1
ATOM 1464 C C . VAL A 1 190 ? 11.277 4.764 -9.394 1.00 93.25 190 VAL A C 1
ATOM 1466 O O . VAL A 1 190 ? 11.227 4.051 -10.394 1.00 93.25 190 VAL A O 1
ATOM 1469 N N . GLY A 1 191 ? 11.922 4.393 -8.281 1.00 89.38 191 GLY A N 1
ATOM 1470 C CA . GLY A 1 191 ? 12.470 3.049 -8.071 1.00 89.38 191 GLY A CA 1
ATOM 1471 C C . GLY A 1 191 ? 13.403 2.937 -6.860 1.00 89.38 191 GLY A C 1
ATOM 1472 O O . GLY A 1 191 ? 14.179 3.856 -6.606 1.00 89.38 191 GLY A O 1
ATOM 1473 N N . ASP A 1 192 ? 13.321 1.817 -6.132 1.00 73.25 192 ASP A N 1
ATOM 1474 C CA . ASP A 1 192 ? 14.141 1.535 -4.938 1.00 73.25 192 ASP A CA 1
ATOM 1475 C C . ASP A 1 192 ? 15.478 0.856 -5.259 1.00 73.25 192 ASP A C 1
ATOM 1477 O O . ASP A 1 192 ? 16.507 1.172 -4.659 1.00 73.25 192 ASP A O 1
ATOM 1481 N N . SER A 1 193 ? 15.490 -0.037 -6.254 1.00 66.69 193 SER A N 1
ATOM 1482 C CA . SER A 1 193 ? 16.718 -0.687 -6.709 1.00 66.69 193 SER A CA 1
ATOM 1483 C C . SER A 1 193 ? 17.685 0.277 -7.416 1.00 66.69 193 SER A C 1
ATOM 1485 O O . SER A 1 193 ? 17.481 1.489 -7.519 1.00 66.69 193 SER A O 1
ATOM 1487 N N . LEU A 1 194 ? 18.743 -0.280 -8.012 1.00 82.62 194 LEU A N 1
ATOM 1488 C CA . LEU A 1 194 ? 19.702 0.444 -8.857 1.00 82.62 194 LEU A CA 1
ATOM 1489 C C . LEU A 1 194 ? 19.070 1.115 -10.102 1.00 82.62 194 LEU A C 1
ATOM 1491 O O . LEU A 1 194 ? 19.805 1.646 -10.935 1.00 82.62 194 LEU A O 1
ATOM 1495 N N . CYS A 1 195 ? 17.736 1.100 -10.244 1.00 90.94 195 CYS A N 1
ATOM 1496 C CA . CYS A 1 195 ? 16.992 1.545 -11.421 1.00 90.94 195 CYS A CA 1
ATOM 1497 C C . CYS A 1 195 ? 17.442 0.789 -12.676 1.00 90.94 195 CYS A C 1
ATOM 1499 O O . CYS A 1 195 ? 17.611 1.371 -13.749 1.00 90.94 195 CYS A O 1
ATOM 1501 N N . LEU A 1 196 ? 17.677 -0.516 -12.510 1.00 92.69 196 LEU A N 1
ATOM 1502 C CA . LEU A 1 196 ? 18.123 -1.434 -13.551 1.00 92.69 196 LEU A CA 1
ATOM 1503 C C . LEU A 1 196 ? 17.129 -2.581 -13.700 1.00 92.69 196 LEU A C 1
ATOM 1505 O O . LEU A 1 196 ? 16.573 -3.062 -12.711 1.00 92.69 196 LEU A O 1
ATOM 1509 N N . SER A 1 197 ? 16.954 -3.044 -14.934 1.00 92.69 197 SER A N 1
ATOM 1510 C CA . SER A 1 197 ? 16.204 -4.263 -15.210 1.00 92.69 197 SER A CA 1
ATOM 1511 C C . SER A 1 197 ? 16.863 -5.503 -14.617 1.00 92.69 197 SER A C 1
ATOM 1513 O O . SER A 1 197 ? 18.084 -5.677 -14.657 1.00 92.69 197 SER A O 1
ATOM 1515 N N . ASN A 1 198 ? 16.016 -6.394 -14.102 1.00 91.62 198 ASN A N 1
ATOM 1516 C CA . ASN A 1 198 ? 16.413 -7.671 -13.518 1.00 91.62 198 ASN A CA 1
ATOM 1517 C C . ASN A 1 198 ? 16.243 -8.873 -14.474 1.00 91.62 198 ASN A C 1
ATOM 1519 O O . ASN A 1 198 ? 15.999 -10.000 -14.056 1.00 91.62 198 ASN A O 1
ATOM 1523 N N . ASP A 1 199 ? 16.345 -8.642 -15.785 1.00 89.62 199 ASP A N 1
ATOM 1524 C CA . ASP A 1 199 ? 16.231 -9.674 -16.832 1.00 89.62 199 ASP A CA 1
ATOM 1525 C C . ASP A 1 199 ? 17.589 -10.038 -17.471 1.00 89.62 199 ASP A C 1
ATOM 1527 O O . ASP A 1 199 ? 17.654 -10.750 -18.474 1.00 89.62 199 ASP A O 1
ATOM 1531 N N . GLY A 1 200 ? 18.683 -9.537 -16.888 1.00 90.31 200 GLY A N 1
ATOM 1532 C CA . GLY A 1 200 ? 20.054 -9.715 -17.370 1.00 90.31 200 GLY A CA 1
ATOM 1533 C C . GLY A 1 200 ? 20.513 -8.684 -18.407 1.00 90.31 200 GLY A C 1
ATOM 1534 O O . GLY A 1 200 ? 21.693 -8.687 -18.762 1.00 90.31 200 GLY A O 1
ATOM 1535 N N . SER A 1 201 ? 19.634 -7.791 -18.879 1.00 91.81 201 SER A N 1
ATOM 1536 C CA . SER A 1 201 ? 20.025 -6.694 -19.780 1.00 91.81 201 SER A CA 1
ATOM 1537 C C . SER A 1 201 ? 20.622 -5.490 -19.047 1.00 91.81 201 SER A C 1
ATOM 1539 O O . SER A 1 201 ? 21.412 -4.756 -19.643 1.00 91.81 201 SER A O 1
ATOM 1541 N N . TYR A 1 202 ? 20.296 -5.317 -17.758 1.00 91.62 202 TYR A N 1
ATOM 1542 C CA . TYR A 1 202 ? 20.715 -4.181 -16.928 1.00 91.62 202 TYR A CA 1
ATOM 1543 C C . TYR A 1 202 ? 20.390 -2.825 -17.575 1.00 91.62 202 TYR A C 1
ATOM 1545 O O . TYR A 1 202 ? 21.175 -1.876 -17.515 1.00 91.62 202 TYR A O 1
ATOM 1553 N N . GLU A 1 203 ? 19.237 -2.729 -18.235 1.00 93.62 203 GLU A N 1
ATOM 1554 C CA . GLU A 1 203 ? 18.770 -1.480 -18.819 1.00 93.62 203 GLU A CA 1
ATOM 1555 C C . GLU A 1 203 ? 18.329 -0.510 -17.728 1.00 93.62 203 GLU A C 1
ATOM 1557 O O . GLU A 1 203 ? 17.617 -0.885 -16.797 1.00 93.62 203 GLU A O 1
ATOM 1562 N N . VAL A 1 204 ? 18.701 0.763 -17.882 1.00 94.62 204 VAL A N 1
ATOM 1563 C CA . VAL A 1 204 ? 18.226 1.822 -16.989 1.00 94.62 204 VAL A CA 1
ATOM 1564 C C . VAL A 1 204 ? 16.729 2.029 -17.204 1.00 94.62 204 VAL A C 1
ATOM 1566 O O . VAL A 1 204 ? 16.286 2.313 -18.322 1.00 94.62 204 VAL A O 1
ATOM 1569 N N . GLN A 1 205 ? 15.957 1.899 -16.130 1.00 95.19 205 GLN A N 1
ATOM 1570 C CA . GLN A 1 205 ? 14.503 2.008 -16.141 1.00 95.19 205 GLN A CA 1
ATOM 1571 C C . GLN A 1 205 ? 13.955 2.402 -14.770 1.00 95.19 205 GLN A C 1
ATOM 1573 O O . GLN A 1 205 ? 14.636 2.288 -13.754 1.00 95.19 205 GLN A O 1
ATOM 1578 N N . PHE A 1 206 ? 12.705 2.851 -14.742 1.00 95.94 206 PHE A N 1
ATOM 1579 C CA . PHE A 1 206 ? 11.967 2.987 -13.492 1.00 95.94 206 PHE A CA 1
ATOM 1580 C C . PHE A 1 206 ? 11.524 1.620 -12.974 1.00 95.94 206 PHE A C 1
ATOM 1582 O O . PHE A 1 206 ? 11.303 0.696 -13.758 1.00 95.94 206 PHE A O 1
ATOM 1589 N N . ILE A 1 207 ? 11.396 1.512 -11.654 1.00 95.19 207 ILE A N 1
ATOM 1590 C CA . ILE A 1 207 ? 11.074 0.275 -10.944 1.00 95.19 207 ILE A CA 1
ATOM 1591 C C . ILE A 1 207 ? 9.710 0.461 -10.282 1.00 95.19 207 ILE A C 1
ATOM 1593 O O . ILE A 1 207 ? 9.591 1.180 -9.288 1.00 95.19 207 ILE A O 1
ATOM 1597 N N . PRO A 1 208 ? 8.649 -0.106 -10.873 1.00 95.62 208 PRO A N 1
ATOM 1598 C CA . PRO A 1 208 ? 7.313 -0.047 -10.301 1.00 95.62 208 PRO A CA 1
ATOM 1599 C C . PRO A 1 208 ? 7.237 -0.888 -9.025 1.00 95.62 208 PRO A C 1
ATOM 1601 O O . PRO A 1 208 ? 7.931 -1.894 -8.914 1.00 95.62 208 PRO A O 1
ATOM 1604 N N . ASN A 1 209 ? 6.352 -0.517 -8.100 1.00 95.12 209 ASN A N 1
ATOM 1605 C CA . ASN A 1 209 ? 6.133 -1.256 -6.858 1.00 95.12 209 ASN A CA 1
ATOM 1606 C C . ASN A 1 209 ? 4.837 -2.085 -6.936 1.00 95.12 209 ASN A C 1
ATOM 1608 O O . ASN A 1 209 ? 3.770 -1.575 -7.292 1.00 95.12 209 ASN A O 1
ATOM 1612 N N . PHE A 1 210 ? 4.921 -3.370 -6.618 1.00 97.19 210 PHE A N 1
ATOM 1613 C CA . PHE A 1 210 ? 3.796 -4.289 -6.509 1.00 97.19 210 PHE A CA 1
ATOM 1614 C C . PHE A 1 210 ? 3.442 -4.475 -5.028 1.00 97.19 210 PHE A C 1
ATOM 1616 O O . PHE A 1 210 ? 4.358 -4.625 -4.233 1.00 97.19 210 PHE A O 1
ATOM 1623 N N . PRO A 1 211 ? 2.158 -4.551 -4.622 1.00 97.94 211 PRO A N 1
ATOM 1624 C CA . PRO A 1 211 ? 0.935 -4.565 -5.428 1.00 97.94 211 PRO A CA 1
ATOM 1625 C C . PRO A 1 211 ? 0.391 -3.226 -5.916 1.00 97.94 211 PRO A C 1
ATOM 1627 O O . PRO A 1 211 ? -0.670 -3.235 -6.541 1.00 97.94 211 PRO A O 1
ATOM 1630 N N . ALA A 1 212 ? 1.047 -2.088 -5.676 1.00 97.81 212 ALA A N 1
ATOM 1631 C CA . ALA A 1 212 ? 0.536 -0.782 -6.115 1.00 97.81 212 ALA A CA 1
ATOM 1632 C C . ALA A 1 212 ? 0.283 -0.703 -7.638 1.00 97.81 212 ALA A C 1
ATOM 1634 O O . ALA A 1 212 ? -0.584 0.045 -8.096 1.00 97.81 212 ALA A O 1
ATOM 1635 N N . THR A 1 213 ? 0.982 -1.517 -8.430 1.00 98.00 213 THR A N 1
ATOM 1636 C CA . THR A 1 213 ? 0.768 -1.679 -9.875 1.00 98.00 213 THR A CA 1
ATOM 1637 C C . THR A 1 213 ? -0.456 -2.509 -10.272 1.00 98.00 213 THR A C 1
ATOM 1639 O O . THR A 1 213 ? -0.886 -2.441 -11.427 1.00 98.00 213 THR A O 1
ATOM 1642 N N . CYS A 1 214 ? -1.052 -3.282 -9.359 1.00 98.38 214 CYS A N 1
ATOM 1643 C CA . CYS A 1 214 ? -2.233 -4.093 -9.648 1.00 98.38 214 CYS A CA 1
ATOM 1644 C C . CYS A 1 214 ? -3.469 -3.200 -9.896 1.00 98.38 214 CYS A C 1
ATOM 1646 O O . CYS A 1 214 ? -3.857 -2.419 -9.028 1.00 98.38 214 CYS A O 1
ATOM 1648 N N . PRO A 1 215 ? -4.195 -3.352 -11.022 1.00 98.12 215 PRO A N 1
ATOM 1649 C CA . PRO A 1 215 ? -5.358 -2.515 -11.348 1.00 98.12 215 PRO A CA 1
ATOM 1650 C C . PRO A 1 215 ? -6.587 -2.706 -10.440 1.00 98.12 215 PRO A C 1
ATOM 1652 O O . PRO A 1 215 ? -7.595 -2.027 -10.622 1.00 98.12 215 PRO A O 1
ATOM 1655 N N . PHE A 1 216 ? -6.551 -3.643 -9.491 1.00 98.25 216 PHE A N 1
ATOM 1656 C CA . PHE A 1 216 ? -7.668 -3.923 -8.582 1.00 98.25 216 PHE A CA 1
ATOM 1657 C C . PHE A 1 216 ? -7.453 -3.390 -7.161 1.00 98.25 216 PHE A C 1
ATOM 1659 O O . PHE A 1 216 ? -8.271 -3.665 -6.282 1.00 98.25 216 PHE A O 1
ATOM 1666 N N . VAL A 1 217 ? -6.388 -2.617 -6.934 1.00 98.44 217 VAL A N 1
ATOM 1667 C CA . VAL A 1 217 ? -6.142 -1.913 -5.670 1.00 98.44 217 VAL A CA 1
ATOM 1668 C C . VAL A 1 217 ? -6.127 -0.401 -5.884 1.00 98.44 217 VAL A C 1
ATOM 1670 O O . VAL A 1 217 ? -6.036 0.098 -7.005 1.00 98.44 217 VAL A O 1
ATOM 1673 N N . THR A 1 218 ? -6.235 0.349 -4.791 1.00 98.62 218 THR A N 1
ATOM 1674 C CA . THR A 1 218 ? -5.990 1.795 -4.780 1.00 98.62 218 THR A CA 1
ATOM 1675 C C . THR A 1 218 ? -4.571 2.042 -4.282 1.00 98.62 218 THR A C 1
ATOM 1677 O O . THR A 1 218 ? -4.314 1.891 -3.090 1.00 98.62 218 THR A O 1
ATOM 1680 N N . ALA A 1 219 ? -3.666 2.422 -5.182 1.00 98.31 219 ALA A N 1
ATOM 1681 C CA . ALA A 1 219 ? -2.328 2.881 -4.818 1.00 98.31 219 ALA A CA 1
ATOM 1682 C C . ALA A 1 219 ? -2.396 4.308 -4.248 1.00 98.31 219 ALA A C 1
ATOM 1684 O O . ALA A 1 219 ? -2.992 5.199 -4.860 1.00 98.31 219 ALA A O 1
ATOM 1685 N N . VAL A 1 220 ? -1.801 4.524 -3.076 1.00 98.44 220 VAL A N 1
ATOM 1686 C CA . VAL A 1 220 ? -1.848 5.782 -2.324 1.00 98.44 220 VAL A CA 1
ATOM 1687 C C . VAL A 1 220 ? -0.439 6.359 -2.213 1.00 98.44 220 VAL A C 1
ATOM 1689 O O . VAL A 1 220 ? 0.421 5.779 -1.555 1.00 98.44 220 VAL A O 1
ATOM 1692 N N . GLY A 1 221 ? -0.220 7.503 -2.866 1.00 97.94 221 GLY A N 1
ATOM 1693 C CA . GLY A 1 221 ? 1.037 8.254 -2.808 1.00 97.94 221 GLY A CA 1
ATOM 1694 C C . GLY A 1 221 ? 1.167 9.165 -1.585 1.00 97.94 221 GLY A C 1
ATOM 1695 O O . GLY A 1 221 ? 0.250 9.285 -0.771 1.00 97.94 221 GLY A O 1
ATOM 1696 N N . GLY A 1 222 ? 2.309 9.845 -1.488 1.00 96.38 222 GLY A N 1
ATOM 1697 C CA . GLY A 1 222 ? 2.672 10.723 -0.378 1.00 96.38 222 GLY A CA 1
ATOM 1698 C C . GLY A 1 222 ? 2.793 12.200 -0.762 1.00 96.38 222 GLY A C 1
ATOM 1699 O O . GLY A 1 222 ? 3.358 12.569 -1.795 1.00 96.38 222 GLY A O 1
ATOM 1700 N N . THR A 1 223 ? 2.323 13.073 0.125 1.00 97.06 223 THR A N 1
ATOM 1701 C CA . THR A 1 223 ? 2.507 14.527 0.041 1.00 97.06 223 THR A CA 1
ATOM 1702 C C . THR A 1 223 ? 3.296 15.051 1.239 1.00 97.06 223 THR A C 1
ATOM 1704 O O . THR A 1 223 ? 3.425 14.403 2.277 1.00 97.06 223 THR A O 1
ATOM 1707 N N . THR A 1 224 ? 3.859 16.245 1.090 1.00 95.06 224 THR A N 1
ATOM 1708 C CA . THR A 1 224 ? 4.435 17.036 2.179 1.00 95.06 224 THR A CA 1
ATOM 1709 C C . THR A 1 224 ? 3.944 18.476 2.083 1.00 95.06 224 THR A C 1
ATOM 1711 O O . THR A 1 224 ? 3.418 18.894 1.051 1.00 95.06 224 THR A O 1
ATOM 1714 N N . SER A 1 225 ? 4.158 19.262 3.140 1.00 94.06 225 SER A N 1
ATOM 1715 C CA . SER A 1 225 ? 3.572 20.599 3.327 1.00 94.06 225 SER A CA 1
ATOM 1716 C C . SER A 1 225 ? 2.044 20.566 3.506 1.00 94.06 225 SER A C 1
ATOM 1718 O O . SER A 1 225 ? 1.440 19.505 3.586 1.00 94.06 225 SER A O 1
ATOM 1720 N N . VAL A 1 226 ? 1.423 21.734 3.696 1.00 91.56 226 VAL A N 1
ATOM 1721 C CA . VAL A 1 226 ? -0.015 21.855 4.019 1.00 91.56 226 VAL A CA 1
ATOM 1722 C C . VAL A 1 226 ? -0.744 22.794 3.061 1.00 91.56 226 VAL A C 1
ATOM 1724 O O . VAL A 1 226 ? -1.900 22.557 2.749 1.00 91.56 226 VAL A O 1
ATOM 1727 N N . ASN A 1 227 ? -0.093 23.865 2.597 1.00 90.50 227 ASN A N 1
ATOM 1728 C CA . ASN A 1 227 ? -0.686 24.852 1.695 1.00 90.50 227 ASN A CA 1
ATOM 1729 C C . ASN A 1 227 ? 0.418 25.562 0.883 1.00 90.50 227 ASN A C 1
ATOM 1731 O O . ASN A 1 227 ? 0.941 26.578 1.347 1.00 90.50 227 ASN A O 1
ATOM 1735 N N . PRO A 1 228 ? 0.784 25.059 -0.310 1.00 94.75 228 PRO A N 1
ATOM 1736 C CA . PRO A 1 228 ? 0.236 23.868 -0.966 1.00 94.75 228 PRO A CA 1
ATOM 1737 C C . PRO A 1 228 ? 0.785 22.562 -0.374 1.00 94.75 228 PRO A C 1
ATOM 1739 O O . PRO A 1 228 ? 1.919 22.527 0.101 1.00 94.75 228 PRO A O 1
ATOM 1742 N N . GLU A 1 229 ? -0.002 21.487 -0.433 1.00 96.75 229 GLU A N 1
ATOM 1743 C CA . GLU A 1 229 ? 0.562 20.133 -0.437 1.00 96.75 229 GLU A CA 1
ATOM 1744 C C . GLU A 1 229 ? 1.336 19.932 -1.748 1.00 96.75 229 GLU A C 1
ATOM 1746 O O . GLU A 1 229 ? 0.859 20.287 -2.829 1.00 96.75 229 GLU A O 1
ATOM 1751 N N . VAL A 1 230 ? 2.540 19.377 -1.656 1.00 97.06 230 VAL A N 1
ATOM 1752 C CA . VAL A 1 230 ? 3.400 19.045 -2.800 1.00 97.06 230 VAL A CA 1
ATOM 1753 C C . VAL A 1 230 ? 3.834 17.588 -2.705 1.00 97.06 230 VAL A C 1
ATOM 1755 O O . VAL A 1 230 ? 3.781 17.001 -1.626 1.00 97.06 230 VAL A O 1
ATOM 1758 N N . ALA A 1 231 ? 4.259 16.992 -3.820 1.00 95.94 231 ALA A N 1
ATOM 1759 C CA . ALA A 1 231 ? 4.731 15.609 -3.826 1.00 95.94 231 ALA A CA 1
ATOM 1760 C C . ALA A 1 231 ? 5.883 15.423 -2.822 1.00 95.94 231 ALA A C 1
ATOM 1762 O O . ALA A 1 231 ? 6.847 16.195 -2.825 1.00 95.94 231 ALA A O 1
ATOM 1763 N N . ALA A 1 232 ? 5.777 14.413 -1.957 1.00 95.12 232 ALA A N 1
ATOM 1764 C CA . ALA A 1 232 ? 6.896 14.015 -1.114 1.00 95.12 232 ALA A CA 1
ATOM 1765 C C . ALA A 1 232 ? 7.976 13.369 -1.993 1.00 95.12 232 ALA A C 1
ATOM 1767 O O . ALA A 1 232 ? 7.650 12.624 -2.912 1.00 95.12 232 ALA A O 1
ATOM 1768 N N . SER A 1 233 ? 9.257 13.619 -1.708 1.00 90.88 233 SER A N 1
ATOM 1769 C CA . SER A 1 233 ? 10.361 13.067 -2.514 1.00 90.88 233 SER A CA 1
ATOM 1770 C C . SER A 1 233 ? 10.387 11.538 -2.534 1.00 90.88 233 SER A C 1
ATOM 1772 O O . SER A 1 233 ? 10.826 10.956 -3.516 1.00 90.88 233 SER A O 1
ATOM 1774 N N . LEU A 1 234 ? 9.915 10.920 -1.449 1.00 90.56 234 LEU A N 1
ATOM 1775 C CA . LEU A 1 234 ? 9.770 9.473 -1.307 1.00 90.56 234 LEU A CA 1
ATOM 1776 C C . LEU A 1 234 ? 8.581 8.912 -2.095 1.00 90.56 234 LEU A C 1
ATOM 1778 O O . LEU A 1 234 ? 8.586 7.739 -2.425 1.00 90.56 234 LEU A O 1
ATOM 1782 N N . SER A 1 235 ? 7.567 9.725 -2.417 1.00 95.50 235 SER A N 1
ATOM 1783 C CA . SER A 1 235 ? 6.310 9.214 -2.968 1.00 95.50 235 SER A CA 1
ATOM 1784 C C . SER A 1 235 ? 6.551 8.488 -4.277 1.00 95.50 235 SER A C 1
ATOM 1786 O O . SER A 1 235 ? 6.836 9.122 -5.298 1.00 95.50 235 SER A O 1
ATOM 1788 N N . SER A 1 236 ? 6.358 7.175 -4.259 1.00 95.75 236 SER A N 1
ATOM 1789 C CA . SER A 1 236 ? 6.533 6.388 -5.461 1.00 95.75 236 SER A CA 1
ATOM 1790 C C . SER A 1 236 ? 5.430 6.594 -6.492 1.00 95.75 236 SER A C 1
ATOM 1792 O O . SER A 1 236 ? 4.298 6.978 -6.187 1.00 95.75 236 SER A O 1
ATOM 1794 N N . GLY A 1 237 ? 5.784 6.371 -7.755 1.00 95.19 237 GLY A N 1
ATOM 1795 C CA . GLY A 1 237 ? 4.864 6.496 -8.877 1.00 95.19 237 GLY A CA 1
ATOM 1796 C C . GLY A 1 237 ? 5.512 6.102 -10.199 1.00 95.19 237 GLY A C 1
ATOM 1797 O O . GLY A 1 237 ? 6.692 6.352 -10.429 1.00 95.19 237 GLY A O 1
ATOM 1798 N N . GLY A 1 238 ? 4.725 5.500 -11.089 1.00 95.25 238 GLY A N 1
ATOM 1799 C CA . GLY A 1 238 ? 5.214 4.991 -12.367 1.00 95.25 238 GLY A CA 1
ATOM 1800 C C . GLY A 1 238 ? 4.142 4.233 -13.144 1.00 95.25 238 GLY A C 1
ATOM 1801 O O . GLY A 1 238 ? 2.945 4.451 -12.950 1.00 95.25 238 GLY A O 1
ATOM 1802 N N . PHE A 1 239 ? 4.583 3.340 -14.027 1.00 97.19 239 PHE A N 1
ATOM 1803 C CA . PHE A 1 239 ? 3.729 2.438 -14.799 1.00 97.19 239 PHE A CA 1
ATOM 1804 C C . PHE A 1 239 ? 4.217 1.013 -14.606 1.00 97.19 239 PHE A C 1
ATOM 1806 O O . PHE A 1 239 ? 5.416 0.787 -14.640 1.00 97.19 239 PHE A O 1
ATOM 1813 N N . SER A 1 240 ? 3.288 0.081 -14.414 1.00 97.81 240 SER A N 1
ATOM 1814 C CA . SER A 1 240 ? 3.597 -1.346 -14.332 1.00 97.81 240 SER A CA 1
ATOM 1815 C C . SER A 1 240 ? 4.250 -1.855 -15.615 1.00 97.81 240 SER A C 1
ATOM 1817 O O . SER A 1 240 ? 3.797 -1.507 -16.707 1.00 97.81 240 SER A O 1
ATOM 1819 N N . ASN A 1 241 ? 5.223 -2.748 -15.460 1.00 96.19 241 ASN A N 1
ATOM 1820 C CA . ASN A 1 241 ? 5.791 -3.570 -16.524 1.00 96.19 241 ASN A CA 1
ATOM 1821 C C . ASN A 1 241 ? 4.954 -4.847 -16.758 1.00 96.19 241 ASN A C 1
ATOM 1823 O O . ASN A 1 241 ? 5.106 -5.516 -17.779 1.00 96.19 241 ASN A O 1
ATOM 1827 N N . TYR A 1 242 ? 4.075 -5.216 -15.816 1.00 97.75 242 TYR A N 1
ATOM 1828 C CA . TYR A 1 242 ? 3.277 -6.451 -15.851 1.00 97.75 242 TYR A CA 1
ATOM 1829 C C . TYR A 1 242 ? 1.828 -6.237 -16.295 1.00 97.75 242 TYR A C 1
ATOM 1831 O O . TYR A 1 242 ? 1.272 -7.035 -17.056 1.00 97.75 242 TYR A O 1
ATOM 1839 N N . PHE A 1 243 ? 1.185 -5.177 -15.808 1.00 98.25 243 PHE A N 1
ATOM 1840 C CA . PHE A 1 243 ? -0.247 -4.954 -15.954 1.00 98.25 243 PHE A CA 1
ATOM 1841 C C . PHE A 1 243 ? -0.540 -3.859 -16.976 1.00 98.25 243 PHE A C 1
ATOM 1843 O O . PHE A 1 243 ? -0.187 -2.691 -16.814 1.00 98.25 243 PHE A O 1
ATOM 1850 N N . ALA A 1 244 ? -1.277 -4.230 -18.023 1.00 97.44 244 ALA A N 1
ATOM 1851 C CA . ALA A 1 244 ? -1.733 -3.282 -19.026 1.00 97.44 244 ALA A CA 1
ATOM 1852 C C . ALA A 1 244 ? -2.635 -2.201 -18.414 1.00 97.44 244 ALA A C 1
ATOM 1854 O O . ALA A 1 244 ? -3.445 -2.463 -17.523 1.00 97.44 244 ALA A O 1
ATOM 1855 N N . ARG A 1 245 ? -2.557 -0.985 -18.964 1.00 97.50 245 ARG A N 1
ATOM 1856 C CA . ARG A 1 245 ? -3.356 0.161 -18.520 1.00 97.50 245 ARG A CA 1
ATOM 1857 C C . ARG A 1 245 ? -4.868 -0.135 -18.592 1.00 97.50 245 ARG A C 1
ATOM 1859 O O . ARG A 1 245 ? -5.398 -0.225 -19.703 1.00 97.50 245 ARG A O 1
ATOM 1866 N N . PRO A 1 246 ? -5.601 -0.164 -17.462 1.00 97.56 246 PRO A N 1
ATOM 1867 C CA . PRO A 1 246 ? -7.055 -0.281 -17.482 1.00 97.56 246 PRO A CA 1
ATOM 1868 C C . PRO A 1 246 ? -7.749 0.919 -18.137 1.00 97.56 246 PRO A C 1
ATOM 1870 O O . PRO A 1 246 ? -7.266 2.055 -18.129 1.00 97.56 246 PRO A O 1
ATOM 1873 N N . THR A 1 247 ? -8.939 0.677 -18.686 1.00 98.25 247 THR A N 1
ATOM 1874 C CA . THR A 1 247 ? -9.705 1.680 -19.442 1.00 98.25 247 THR A CA 1
ATOM 1875 C C . THR A 1 247 ? -10.169 2.854 -18.583 1.00 98.25 247 THR A C 1
ATOM 1877 O O . THR A 1 247 ? -10.209 3.979 -19.081 1.00 98.25 247 THR A O 1
ATOM 1880 N N . TYR A 1 248 ? -10.445 2.636 -17.292 1.00 97.94 248 TYR A N 1
ATOM 1881 C CA . TYR A 1 248 ? -10.898 3.692 -16.380 1.00 97.94 248 TYR A CA 1
ATOM 1882 C C . TYR A 1 248 ? -9.862 4.812 -16.181 1.00 97.94 248 TYR A C 1
ATOM 1884 O O . TYR A 1 248 ? -10.242 5.930 -15.847 1.00 97.94 248 TYR A O 1
ATOM 1892 N N . GLN A 1 249 ? -8.569 4.548 -16.423 1.00 98.12 249 GLN A N 1
ATOM 1893 C CA . GLN A 1 249 ? -7.502 5.553 -16.312 1.00 98.12 249 GLN A CA 1
ATOM 1894 C C . GLN A 1 249 ? -6.996 6.072 -17.666 1.00 98.12 249 GLN A C 1
ATOM 1896 O O . GLN A 1 249 ? -6.079 6.893 -17.711 1.00 98.12 249 GLN A O 1
ATOM 1901 N N . ALA A 1 250 ? -7.582 5.630 -18.787 1.00 98.19 250 ALA A N 1
ATOM 1902 C CA . ALA A 1 250 ? -7.081 5.942 -20.127 1.00 98.19 250 ALA A CA 1
ATOM 1903 C C . ALA A 1 250 ? -6.993 7.453 -20.397 1.00 98.19 250 ALA A C 1
ATOM 1905 O O . ALA A 1 250 ? -5.977 7.925 -20.914 1.00 98.19 250 ALA A O 1
ATOM 1906 N N . THR A 1 251 ? -8.020 8.217 -20.010 1.00 98.50 251 THR A N 1
ATOM 1907 C CA . THR A 1 251 ? -8.052 9.676 -20.192 1.00 98.50 251 THR A CA 1
ATOM 1908 C C . THR A 1 251 ? -6.979 10.375 -19.360 1.00 98.50 251 THR A C 1
ATOM 1910 O O . THR A 1 251 ? -6.238 11.196 -19.898 1.00 98.50 251 THR A O 1
ATOM 1913 N N . ALA A 1 252 ? -6.857 10.023 -18.075 1.00 98.31 252 ALA A N 1
ATOM 1914 C CA . ALA A 1 252 ? -5.888 10.636 -17.167 1.00 98.31 252 ALA A CA 1
ATOM 1915 C C . ALA A 1 252 ? -4.444 10.372 -17.617 1.00 98.31 252 ALA A C 1
ATOM 1917 O O . ALA A 1 252 ? -3.659 11.307 -17.766 1.00 98.31 252 ALA A O 1
ATOM 1918 N N . VAL A 1 253 ? -4.116 9.116 -17.936 1.00 97.75 253 VAL A N 1
ATOM 1919 C CA . VAL A 1 253 ? -2.771 8.744 -18.397 1.00 97.75 253 VAL A CA 1
ATOM 1920 C C . VAL A 1 253 ? -2.441 9.400 -19.735 1.00 97.75 253 VAL A C 1
ATOM 1922 O O . VAL A 1 253 ? -1.331 9.886 -19.921 1.00 97.75 253 VAL A O 1
ATOM 1925 N N . SER A 1 254 ? -3.384 9.441 -20.680 1.00 97.69 254 SER A N 1
ATOM 1926 C CA . SER A 1 254 ? -3.119 10.053 -21.990 1.00 97.69 254 SER A CA 1
ATOM 1927 C C . SER A 1 254 ? -2.859 11.557 -21.871 1.00 97.69 254 SER A C 1
ATOM 1929 O O . SER A 1 254 ? -1.990 12.084 -22.564 1.00 97.69 254 SER A O 1
ATOM 1931 N N . ALA A 1 255 ? -3.569 12.246 -20.972 1.00 98.44 255 ALA A N 1
ATOM 1932 C CA . ALA A 1 255 ? -3.306 13.649 -20.666 1.00 98.44 255 ALA A CA 1
ATOM 1933 C C . ALA A 1 255 ? -1.924 13.840 -20.016 1.00 98.44 255 ALA A C 1
ATOM 1935 O O . ALA A 1 255 ? -1.168 14.704 -20.459 1.00 98.44 255 ALA A O 1
ATOM 1936 N N . PHE A 1 256 ? -1.572 12.997 -19.039 1.00 97.00 256 PHE A N 1
ATOM 1937 C CA . PHE A 1 256 ? -0.262 13.018 -18.384 1.00 97.00 256 PHE A CA 1
ATOM 1938 C C . PHE A 1 256 ? 0.886 12.798 -19.376 1.00 97.00 256 PHE A C 1
ATOM 1940 O O . PHE A 1 256 ? 1.786 13.627 -19.453 1.00 97.00 256 PHE A O 1
ATOM 1947 N N . LEU A 1 257 ? 0.834 11.741 -20.194 1.00 96.12 257 LEU A N 1
ATOM 1948 C CA . LEU A 1 257 ? 1.888 11.437 -21.171 1.00 96.12 257 LEU A CA 1
ATOM 1949 C C . LEU A 1 257 ? 2.024 12.539 -22.230 1.00 96.12 257 LEU A C 1
ATOM 1951 O O . LEU A 1 257 ? 3.134 12.870 -22.640 1.00 96.12 257 LEU A O 1
ATOM 1955 N N . LYS A 1 258 ? 0.910 13.166 -22.635 1.00 97.50 258 LYS A N 1
ATOM 1956 C CA . LYS A 1 258 ? 0.944 14.330 -23.530 1.00 97.50 258 LYS A CA 1
ATOM 1957 C C . LYS A 1 258 ? 1.663 15.522 -22.891 1.00 97.50 258 LYS A C 1
ATOM 1959 O O . LYS A 1 258 ? 2.378 16.230 -23.594 1.00 97.50 258 LYS A O 1
ATOM 1964 N N . GLN A 1 259 ? 1.457 15.758 -21.596 1.00 97.69 259 GLN A N 1
ATOM 1965 C CA . GLN A 1 259 ? 2.129 16.828 -20.857 1.00 97.69 259 GLN A CA 1
ATOM 1966 C C . GLN A 1 259 ? 3.608 16.511 -20.598 1.00 97.69 259 GLN A C 1
ATOM 1968 O O . GLN A 1 259 ? 4.438 17.412 -20.680 1.00 97.69 259 GLN A O 1
ATOM 1973 N N . LEU A 1 260 ? 3.932 15.246 -20.317 1.00 96.62 260 LEU A N 1
ATOM 1974 C CA . LEU A 1 260 ? 5.296 14.773 -20.085 1.00 96.62 260 LEU A CA 1
ATOM 1975 C C . LEU A 1 260 ? 6.165 14.872 -21.352 1.00 96.62 260 LEU A C 1
ATOM 1977 O O . LEU A 1 260 ? 7.357 15.172 -21.278 1.00 96.62 260 LEU A O 1
ATOM 1981 N N . GLY A 1 261 ? 5.573 14.649 -22.529 1.00 96.44 261 GLY A N 1
ATOM 1982 C CA . GLY A 1 261 ? 6.280 14.727 -23.805 1.00 96.44 261 GLY A CA 1
ATOM 1983 C C . GLY A 1 261 ? 7.368 13.658 -23.913 1.00 96.44 261 GLY A C 1
ATOM 1984 O O . GLY A 1 261 ? 7.089 12.471 -23.783 1.00 96.44 261 GLY A O 1
ATOM 1985 N N . THR A 1 262 ? 8.609 14.073 -24.173 1.00 95.81 262 THR A N 1
ATOM 1986 C CA . THR A 1 262 ? 9.772 13.172 -24.291 1.00 95.81 262 THR A CA 1
ATOM 1987 C C . THR A 1 262 ? 10.587 13.063 -23.003 1.00 95.81 262 THR A C 1
ATOM 1989 O O . THR A 1 262 ? 11.635 12.416 -22.995 1.00 95.81 262 THR A O 1
ATOM 1992 N N . GLN A 1 263 ? 10.160 13.719 -21.922 1.00 96.19 263 GLN A N 1
ATOM 1993 C CA . GLN A 1 263 ? 10.816 13.566 -20.630 1.00 96.19 263 GLN A CA 1
ATOM 1994 C C . GLN A 1 263 ? 10.698 12.104 -20.178 1.00 96.19 263 GLN A C 1
ATOM 1996 O O . GLN A 1 263 ? 9.626 11.510 -20.266 1.00 96.19 263 GLN A O 1
ATOM 2001 N N . ASN A 1 264 ? 11.804 11.527 -19.702 1.00 93.19 264 ASN A N 1
ATOM 2002 C CA . ASN A 1 264 ? 11.892 10.127 -19.265 1.00 93.19 264 ASN A CA 1
ATOM 2003 C C . ASN A 1 264 ? 11.598 9.089 -20.371 1.00 93.19 264 ASN A C 1
ATOM 2005 O O . ASN A 1 264 ? 11.225 7.953 -20.075 1.00 93.19 264 ASN A O 1
ATOM 2009 N N . ALA A 1 265 ? 11.756 9.458 -21.647 1.00 92.25 265 ALA A N 1
ATOM 2010 C CA . ALA A 1 265 ? 11.566 8.530 -22.758 1.00 92.25 265 ALA A CA 1
ATOM 2011 C C . ALA A 1 265 ? 12.467 7.288 -22.610 1.00 92.25 265 ALA A C 1
ATOM 2013 O O . ALA A 1 265 ? 13.674 7.410 -22.418 1.00 92.25 265 ALA A O 1
ATOM 2014 N N . GLY A 1 266 ? 11.864 6.099 -22.712 1.00 92.00 266 GLY A N 1
ATOM 2015 C CA . GLY A 1 266 ? 12.552 4.808 -22.590 1.00 92.00 266 GLY A CA 1
ATOM 2016 C C . GLY A 1 266 ? 12.734 4.284 -21.160 1.00 92.00 266 GLY A C 1
ATOM 2017 O O . GLY A 1 266 ? 13.190 3.151 -21.011 1.00 92.00 266 GLY A O 1
ATOM 2018 N N . LEU A 1 267 ? 12.366 5.067 -20.134 1.00 94.56 267 LEU A N 1
ATOM 2019 C CA . LEU A 1 267 ? 12.459 4.651 -18.726 1.00 94.56 267 LEU A CA 1
ATOM 2020 C C . LEU A 1 267 ? 11.211 3.908 -18.225 1.00 94.56 267 LEU A C 1
ATOM 2022 O O . LEU A 1 267 ? 11.307 3.156 -17.263 1.00 94.56 267 LEU A O 1
ATOM 2026 N N . PHE A 1 268 ? 10.063 4.096 -18.879 1.00 91.81 268 PHE A N 1
ATOM 2027 C CA . PHE A 1 268 ? 8.882 3.238 -18.724 1.00 91.81 268 PHE A CA 1
ATOM 2028 C C . PHE A 1 268 ? 8.966 2.105 -19.756 1.00 91.81 268 PHE A C 1
ATOM 2030 O O . PHE A 1 268 ? 9.267 2.405 -20.918 1.00 91.81 268 PHE A O 1
ATOM 2037 N N . LYS A 1 269 ? 8.718 0.851 -19.363 1.00 87.56 269 LYS A N 1
ATOM 2038 C CA . LYS A 1 269 ? 8.754 -0.303 -20.276 1.00 87.56 269 LYS A CA 1
ATOM 2039 C C . LYS A 1 269 ? 7.369 -0.793 -20.677 1.00 87.56 269 LYS A C 1
ATOM 2041 O O . LYS A 1 269 ? 6.393 -0.507 -19.952 1.00 87.56 269 LYS A O 1
#

Organism: NCBI:txid135208

InterPro domains:
  IPR030400 Sedolisin domain [PS51695] (1-269)
  IPR030400 Sedolisin domain [cd04056] (1-254)
  IPR036852 Peptidase S8/S53 domain superfamily [G3DSA:3.40.50.200] (1-269)
  IPR036852 Peptidase S8/S53 domain superfamily [SSF52743] (14-262)
  IPR050819 Tripeptidyl-peptidase I and related peptidases [PTHR14218] (1-268)